Protein AF-A0AAW9BRV4-F1 (afdb_monomer)

Mean predicted aligned error: 4.67 Å

Structure (mmCIF, N/CA/C/O backbone):
data_AF-A0AAW9BRV4-F1
#
_entry.id   AF-A0AAW9BRV4-F1
#
loop_
_atom_site.group_PDB
_atom_site.id
_atom_site.type_symbol
_atom_site.label_atom_id
_atom_site.label_alt_id
_atom_site.label_comp_id
_atom_site.label_asym_id
_atom_site.label_entity_id
_atom_site.label_seq_id
_atom_site.pdbx_PDB_ins_code
_atom_site.Cartn_x
_atom_site.Cartn_y
_atom_site.Cartn_z
_atom_site.occupancy
_atom_site.B_iso_or_equiv
_atom_site.auth_seq_id
_atom_site.auth_comp_id
_atom_site.auth_asym_id
_atom_site.auth_atom_id
_atom_site.pdbx_PDB_model_num
ATOM 1 N N . ALA A 1 1 ? -11.564 14.675 16.049 1.00 77.75 1 ALA A N 1
ATOM 2 C CA . ALA A 1 1 ? -10.545 13.605 16.052 1.00 77.75 1 ALA A CA 1
ATOM 3 C C . ALA A 1 1 ? -9.800 13.469 14.713 1.00 77.75 1 ALA A C 1
ATOM 5 O O . ALA A 1 1 ? -8.592 13.642 14.707 1.00 77.75 1 ALA A O 1
ATOM 6 N N . HIS A 1 2 ? -10.461 13.246 13.566 1.00 86.44 2 HIS A N 1
ATOM 7 C CA . HIS A 1 2 ? -9.756 13.011 12.286 1.00 86.44 2 HIS A CA 1
ATOM 8 C C . HIS A 1 2 ? -8.752 14.113 11.878 1.00 86.44 2 HIS A C 1
ATOM 10 O O . HIS A 1 2 ? -7.606 13.815 11.560 1.00 86.44 2 HIS A O 1
ATOM 16 N N . ALA A 1 3 ? -9.126 15.393 11.975 1.00 92.12 3 ALA A N 1
ATOM 17 C CA . ALA A 1 3 ? -8.207 16.502 11.683 1.00 92.12 3 ALA A CA 1
ATOM 18 C C . ALA A 1 3 ? -6.962 16.532 12.599 1.00 92.12 3 ALA A C 1
ATOM 20 O O . ALA A 1 3 ? -5.905 16.997 12.190 1.00 92.12 3 ALA A O 1
ATOM 21 N N . MET A 1 4 ? -7.066 16.014 13.828 1.00 92.44 4 MET A N 1
ATOM 22 C CA . MET A 1 4 ? -5.926 15.904 14.747 1.00 92.44 4 MET A CA 1
ATOM 23 C C . MET A 1 4 ? -4.939 14.837 14.263 1.00 92.44 4 MET A C 1
ATOM 25 O O . MET A 1 4 ? -3.737 15.071 14.312 1.00 92.44 4 MET A O 1
ATOM 29 N N . VAL A 1 5 ? -5.435 13.711 13.733 1.00 91.19 5 VAL A N 1
ATOM 30 C CA . VAL A 1 5 ? -4.597 12.670 13.107 1.00 91.19 5 VAL A CA 1
ATOM 31 C C . VAL A 1 5 ? -3.828 13.248 11.918 1.00 91.19 5 VAL A C 1
ATOM 33 O O . VAL A 1 5 ? -2.614 13.093 11.850 1.00 91.19 5 VAL A O 1
ATOM 36 N N . GLN A 1 6 ? -4.496 14.015 11.047 1.00 91.12 6 GLN A N 1
ATOM 37 C CA . GLN A 1 6 ? -3.846 14.684 9.907 1.00 91.12 6 GLN A CA 1
ATOM 38 C C . GLN A 1 6 ? -2.731 15.656 10.338 1.00 91.12 6 GLN A C 1
ATOM 40 O O . GLN A 1 6 ? -1.734 15.816 9.641 1.00 91.12 6 GLN A O 1
ATOM 45 N N . ASN A 1 7 ? -2.865 16.258 11.523 1.00 93.44 7 ASN A N 1
ATOM 46 C CA . ASN A 1 7 ? -1.859 17.137 12.124 1.00 93.44 7 ASN A CA 1
ATOM 47 C C . ASN A 1 7 ? -0.893 16.409 13.079 1.00 93.44 7 ASN A C 1
ATOM 49 O O . ASN A 1 7 ? -0.187 17.065 13.845 1.00 93.44 7 ASN A O 1
ATOM 53 N N . LYS A 1 8 ? -0.860 15.069 13.062 1.00 93.62 8 LYS A N 1
ATOM 54 C CA . LYS A 1 8 ? 0.006 14.220 13.904 1.00 93.62 8 LYS A CA 1
ATOM 55 C C . LYS A 1 8 ? -0.194 14.393 15.416 1.00 93.62 8 LYS A C 1
ATOM 57 O O . LYS A 1 8 ? 0.672 14.061 16.220 1.00 93.62 8 LYS A O 1
ATOM 62 N N . GLN A 1 9 ? -1.353 14.891 15.836 1.00 95.88 9 GLN A N 1
ATOM 63 C CA . GLN A 1 9 ? -1.738 15.038 17.242 1.00 95.88 9 GLN A CA 1
ATOM 64 C C . GLN A 1 9 ? -2.376 13.738 17.762 1.00 95.88 9 GLN A C 1
ATOM 66 O O . GLN A 1 9 ? -3.535 13.719 18.186 1.00 95.88 9 GLN A O 1
ATOM 71 N N . PHE A 1 10 ? -1.632 12.630 17.701 1.00 95.19 10 PHE A N 1
ATOM 72 C CA . PHE A 1 10 ? -2.170 11.281 17.917 1.00 95.19 10 PHE A CA 1
ATOM 73 C C . PHE A 1 10 ? -2.714 11.053 19.331 1.00 95.19 10 PHE A C 1
ATOM 75 O O . PHE A 1 10 ? -3.795 10.488 19.483 1.00 95.19 10 PHE A O 1
ATOM 82 N N . SER A 1 11 ? -2.037 11.557 20.367 1.00 93.50 11 SER A N 1
ATOM 83 C CA . SER A 1 11 ? -2.502 11.424 21.757 1.00 93.50 11 SER A CA 1
ATOM 84 C C . SER A 1 11 ? -3.823 12.157 22.004 1.00 93.50 11 SER A C 1
ATOM 86 O O . SER A 1 11 ? -4.707 11.637 22.678 1.00 93.50 11 SER A O 1
ATOM 88 N N . SER A 1 12 ? -3.992 13.354 21.433 1.00 94.81 12 SER A N 1
ATOM 89 C CA . SER A 1 12 ? -5.253 14.100 21.528 1.00 94.81 12 SER A CA 1
ATOM 90 C C . SER A 1 12 ? -6.362 13.418 20.730 1.00 94.81 12 SER A C 1
ATOM 92 O O . SER A 1 12 ? -7.476 13.281 21.228 1.00 94.81 12 SER A O 1
ATOM 94 N N . ALA A 1 13 ? -6.051 12.942 19.520 1.00 96.75 13 ALA A N 1
ATOM 95 C CA . ALA A 1 13 ? -6.996 12.203 18.691 1.00 96.75 13 ALA A CA 1
ATOM 96 C C . ALA A 1 13 ? -7.491 10.925 19.384 1.00 96.75 13 ALA A C 1
ATOM 98 O O . ALA A 1 13 ? -8.693 10.661 19.368 1.00 96.75 13 ALA A O 1
ATOM 99 N N . ARG A 1 14 ? -6.589 10.182 20.039 1.00 96.31 14 ARG A N 1
ATOM 100 C CA . ARG A 1 14 ? -6.920 8.998 20.840 1.00 96.31 14 ARG A CA 1
ATOM 101 C C . ARG A 1 14 ? -7.964 9.307 21.900 1.00 96.31 14 ARG A C 1
ATOM 103 O O . ARG A 1 14 ? -9.001 8.657 21.914 1.00 96.31 14 ARG A O 1
ATOM 110 N N . SER A 1 15 ? -7.709 10.307 22.744 1.00 95.81 15 SER A N 1
ATOM 111 C CA . SER A 1 15 ? -8.626 10.681 23.825 1.00 95.81 15 SER A CA 1
ATOM 112 C C . SER A 1 15 ? -10.028 11.000 23.304 1.00 95.81 15 SER A C 1
ATOM 114 O O . SER A 1 15 ? -11.019 10.676 23.951 1.00 95.81 15 SER A O 1
ATOM 116 N N . GLU A 1 16 ? -10.129 11.618 22.126 1.00 96.75 16 GLU A N 1
ATOM 117 C CA . GLU A 1 16 ? -11.418 11.893 21.490 1.00 96.75 16 GLU A CA 1
ATOM 118 C C . GLU A 1 16 ? -12.090 10.621 20.954 1.00 96.75 16 GLU A C 1
ATOM 120 O O . GLU A 1 16 ? -13.286 10.441 21.166 1.00 96.75 16 GLU A O 1
ATOM 125 N N . TYR A 1 17 ? -11.355 9.701 20.322 1.00 96.94 17 TYR A N 1
ATOM 126 C CA . TYR A 1 17 ? -11.930 8.423 19.880 1.00 96.94 17 TYR A CA 1
ATOM 127 C C . TYR A 1 17 ? -12.344 7.518 21.047 1.00 96.94 17 TYR A C 1
ATOM 129 O O . TYR A 1 17 ? -13.386 6.875 20.976 1.00 96.94 17 TYR A O 1
ATOM 137 N N . GLU A 1 18 ? -11.588 7.502 22.144 1.00 95.56 18 GLU A N 1
ATOM 138 C CA . GLU A 1 18 ? -11.958 6.779 23.366 1.00 95.56 18 GLU A CA 1
ATOM 139 C C . GLU A 1 18 ? -13.238 7.337 24.002 1.00 95.56 18 GLU A C 1
ATOM 141 O O . GLU A 1 18 ? -14.039 6.569 24.532 1.00 95.56 18 GLU A O 1
ATOM 146 N N . LYS A 1 19 ? -13.456 8.660 23.952 1.00 95.88 19 LYS A N 1
ATOM 147 C CA . LYS A 1 19 ? -14.730 9.269 24.369 1.00 95.88 19 LYS A CA 1
ATOM 148 C C . LYS A 1 19 ? -15.866 8.852 23.440 1.00 95.88 19 LYS A C 1
ATOM 150 O O . LYS A 1 19 ? -16.885 8.388 23.936 1.00 95.88 19 LYS A O 1
ATOM 155 N N . LEU A 1 20 ? -15.663 8.947 22.124 1.00 95.62 20 LEU A N 1
ATOM 156 C CA . LEU A 1 20 ? -16.669 8.556 21.133 1.00 95.62 20 LEU A CA 1
ATOM 157 C C . LEU A 1 20 ? -17.082 7.085 21.283 1.00 95.62 20 LEU A C 1
ATOM 159 O O . LEU A 1 20 ? -18.265 6.790 21.201 1.00 95.62 20 LEU A O 1
ATOM 163 N N . LEU A 1 21 ? -16.152 6.174 21.595 1.00 94.69 21 LEU A N 1
ATOM 164 C CA . LEU A 1 21 ? -16.480 4.760 21.835 1.00 94.69 21 LEU A CA 1
ATOM 165 C C . LEU A 1 21 ? -17.353 4.510 23.069 1.00 94.69 21 LEU A C 1
ATOM 167 O O . LEU A 1 21 ? -18.010 3.472 23.142 1.00 94.69 21 LEU A O 1
ATOM 171 N N . LYS A 1 22 ? -17.349 5.418 24.053 1.00 92.94 22 LYS A N 1
ATOM 172 C CA . LYS A 1 22 ? -18.246 5.318 25.217 1.00 92.94 22 LYS A CA 1
ATOM 173 C C . LYS A 1 22 ? -19.684 5.669 24.855 1.00 92.94 22 LYS A C 1
ATOM 175 O O . LYS A 1 22 ? -20.595 5.193 25.524 1.00 92.94 22 LYS A O 1
ATOM 180 N N . GLU A 1 23 ? -19.864 6.514 23.846 1.00 92.50 23 GLU A N 1
ATOM 181 C CA . GLU A 1 23 ? -21.172 6.926 23.342 1.00 92.50 23 GLU A CA 1
ATOM 182 C C . GLU A 1 23 ? -21.677 5.911 22.312 1.00 92.50 23 GLU A C 1
ATOM 184 O O . GLU A 1 23 ? -22.779 5.386 22.454 1.00 92.50 23 GLU A O 1
ATOM 189 N N . ASP A 1 24 ? -20.824 5.560 21.347 1.00 91.19 24 ASP A N 1
ATOM 190 C CA . ASP A 1 24 ? -21.157 4.718 20.208 1.00 91.19 24 ASP A CA 1
ATOM 191 C C . ASP A 1 24 ? -20.062 3.678 19.918 1.00 91.19 24 ASP A C 1
ATOM 193 O O . ASP A 1 24 ? -18.922 3.998 19.578 1.00 91.19 24 ASP A O 1
ATOM 197 N N . ASN A 1 25 ? -20.415 2.392 19.959 1.00 91.06 25 ASN A N 1
ATOM 198 C CA . ASN A 1 25 ? -19.474 1.290 19.725 1.00 91.06 25 ASN A CA 1
ATOM 199 C C . ASN A 1 25 ? -19.348 0.919 18.231 1.00 91.06 25 ASN A C 1
ATOM 201 O O . ASN A 1 25 ? -19.574 -0.231 17.845 1.00 91.06 25 ASN A O 1
ATOM 205 N N . PHE A 1 26 ? -19.024 1.890 17.373 1.00 95.12 26 PHE A N 1
ATOM 206 C CA . PHE A 1 26 ? -18.901 1.661 15.928 1.00 95.12 26 PHE A CA 1
ATOM 207 C C . PHE A 1 26 ? -17.496 1.219 15.499 1.00 95.12 26 PHE A C 1
ATOM 209 O O . PHE A 1 26 ? -16.482 1.771 15.927 1.00 95.12 26 PHE A O 1
ATOM 216 N N . ASP A 1 27 ? -17.433 0.271 14.559 1.00 95.62 27 ASP A N 1
ATOM 217 C CA . ASP A 1 27 ? -16.169 -0.285 14.061 1.00 95.62 27 ASP A CA 1
ATOM 218 C C . ASP A 1 27 ? -15.273 0.759 13.366 1.00 95.62 27 ASP A C 1
ATOM 220 O O . ASP A 1 27 ? -14.053 0.666 13.476 1.00 95.62 27 ASP A O 1
ATOM 224 N N . TRP A 1 28 ? -15.836 1.791 12.724 1.00 94.69 28 TRP A N 1
ATOM 225 C CA . TRP A 1 28 ? -15.033 2.870 12.123 1.00 94.69 28 TRP A CA 1
ATOM 226 C C . TRP A 1 28 ? -14.294 3.714 13.179 1.00 94.69 28 TRP A C 1
ATOM 228 O O . TRP A 1 28 ? -13.199 4.219 12.923 1.00 94.69 28 TRP A O 1
ATOM 238 N N . ILE A 1 29 ? -14.867 3.851 14.383 1.00 96.44 29 ILE A N 1
ATOM 239 C CA . ILE A 1 29 ? -14.222 4.550 15.502 1.00 96.44 29 ILE A CA 1
ATOM 240 C C . ILE A 1 29 ? -13.072 3.689 16.019 1.00 96.44 29 ILE A C 1
ATOM 242 O O . ILE A 1 29 ? -11.980 4.199 16.258 1.00 96.44 29 ILE A O 1
ATOM 246 N N . LYS A 1 30 ? -13.282 2.371 16.123 1.00 97.62 30 LYS A N 1
ATOM 247 C CA . LYS A 1 30 ? -12.242 1.417 16.528 1.00 97.62 30 LYS A CA 1
ATOM 248 C C . LYS A 1 30 ? -11.071 1.382 15.546 1.00 97.62 30 LYS A C 1
ATOM 250 O O . LYS A 1 30 ? -9.932 1.425 15.998 1.00 97.62 30 LYS A O 1
ATOM 255 N N . THR A 1 31 ? -11.313 1.367 14.230 1.00 97.12 31 THR A N 1
ATOM 256 C CA . THR A 1 31 ? -10.223 1.461 13.237 1.00 97.12 31 THR A CA 1
ATOM 257 C C . THR A 1 31 ? -9.441 2.761 13.393 1.00 97.12 31 THR A C 1
ATOM 259 O O . THR A 1 31 ? -8.214 2.746 13.401 1.00 97.12 31 THR A O 1
ATOM 262 N N . ALA A 1 32 ? -10.133 3.888 13.588 1.00 96.38 32 ALA A N 1
ATOM 263 C CA . ALA A 1 32 ? -9.476 5.179 13.757 1.00 96.38 32 ALA A CA 1
ATOM 264 C C . ALA A 1 32 ? -8.694 5.278 15.083 1.00 96.38 32 ALA A C 1
ATOM 266 O O . ALA A 1 32 ? -7.616 5.868 15.123 1.00 96.38 32 ALA A O 1
ATOM 267 N N . LEU A 1 33 ? -9.198 4.664 16.159 1.00 97.38 33 LEU A N 1
ATOM 268 C CA . LEU A 1 33 ? -8.485 4.528 17.428 1.00 97.38 33 LEU A CA 1
ATOM 269 C C . LEU A 1 33 ? -7.233 3.657 17.270 1.00 97.38 33 LEU A C 1
ATOM 271 O O . LEU A 1 33 ? -6.159 4.062 17.717 1.00 97.38 33 LEU A O 1
ATOM 275 N N . ALA A 1 34 ? -7.357 2.498 16.619 1.00 97.88 34 ALA A N 1
ATOM 276 C CA . ALA A 1 34 ? -6.245 1.593 16.348 1.00 97.88 34 ALA A CA 1
ATOM 277 C C . ALA A 1 34 ? -5.122 2.289 15.573 1.00 97.88 34 ALA A C 1
ATOM 279 O O . ALA A 1 34 ? -3.970 2.198 15.987 1.00 97.88 34 ALA A O 1
ATOM 280 N N . ASN A 1 35 ? -5.455 3.075 14.545 1.00 97.19 35 ASN A N 1
ATOM 281 C CA . ASN A 1 35 ? -4.481 3.902 13.833 1.00 97.19 35 ASN A CA 1
ATOM 282 C C . ASN A 1 35 ? -3.685 4.806 14.794 1.00 97.19 35 ASN A C 1
ATOM 284 O O . ASN A 1 35 ? -2.458 4.815 14.785 1.00 97.19 35 ASN A O 1
ATOM 288 N N . THR A 1 36 ? -4.364 5.498 15.718 1.00 97.56 36 THR A N 1
ATOM 289 C CA . THR A 1 36 ? -3.668 6.353 16.699 1.00 97.56 36 THR A CA 1
ATOM 290 C C . THR A 1 36 ? -2.806 5.570 17.688 1.00 97.56 36 THR A C 1
ATOM 292 O O . THR A 1 36 ? -1.896 6.139 18.287 1.00 97.56 36 THR A O 1
ATOM 295 N N . LEU A 1 37 ? -3.113 4.293 17.934 1.00 97.44 37 LEU A N 1
ATOM 296 C CA . LEU A 1 37 ? -2.305 3.407 18.770 1.00 97.44 37 LEU A CA 1
ATOM 297 C C . LEU A 1 37 ? -1.043 2.977 18.017 1.00 97.44 37 LEU A C 1
ATOM 299 O O . LEU A 1 37 ? 0.045 3.112 18.576 1.00 97.44 37 LEU A O 1
ATOM 303 N N . ILE A 1 38 ? -1.183 2.583 16.748 1.00 96.75 38 ILE A N 1
ATOM 304 C CA . ILE A 1 38 ? -0.079 2.228 15.843 1.00 96.75 38 ILE A CA 1
ATOM 305 C C . ILE A 1 38 ? 0.925 3.380 15.725 1.00 96.75 38 ILE A C 1
ATOM 307 O O . ILE A 1 38 ? 2.106 3.188 15.990 1.00 96.75 38 ILE A O 1
ATOM 311 N N . GLU A 1 39 ? 0.452 4.600 15.459 1.00 95.38 39 GLU A N 1
ATOM 312 C CA . GLU A 1 39 ? 1.287 5.810 15.307 1.00 95.38 39 GLU A CA 1
ATOM 313 C C . GLU A 1 39 ? 2.056 6.223 16.578 1.00 95.38 39 GLU A C 1
ATOM 315 O O . GLU A 1 39 ? 2.889 7.126 16.567 1.00 95.38 39 GLU A O 1
ATOM 320 N N . THR A 1 40 ? 1.775 5.576 17.708 1.00 94.44 40 THR A N 1
ATOM 321 C CA . THR A 1 40 ? 2.456 5.813 18.993 1.00 94.44 40 THR A CA 1
ATOM 322 C C . THR A 1 40 ? 3.087 4.542 19.558 1.00 94.44 40 THR A C 1
ATOM 324 O O . THR A 1 40 ? 3.307 4.459 20.767 1.00 94.44 40 THR A O 1
ATOM 327 N N . ASP A 1 41 ? 3.286 3.536 18.707 1.00 94.06 41 ASP A N 1
ATOM 328 C CA . ASP A 1 41 ? 3.936 2.269 19.043 1.00 94.06 41 ASP A CA 1
ATOM 329 C C . ASP A 1 41 ? 3.206 1.422 20.109 1.00 94.06 41 ASP A C 1
ATOM 331 O O . ASP A 1 41 ? 3.774 0.559 20.769 1.00 94.06 41 ASP A O 1
ATOM 335 N N . ASN A 1 42 ? 1.896 1.629 20.287 1.00 95.88 42 ASN A N 1
ATOM 336 C CA . ASN A 1 42 ? 1.062 0.806 21.172 1.00 95.88 42 ASN A CA 1
ATOM 337 C C . ASN A 1 42 ? 0.451 -0.376 20.397 1.00 95.88 42 ASN A C 1
ATOM 339 O O . ASN A 1 42 ? -0.774 -0.509 20.320 1.00 95.88 42 ASN A O 1
ATOM 343 N N . LEU A 1 43 ? 1.302 -1.215 19.794 1.00 95.81 43 LEU A N 1
ATOM 344 C CA . LEU A 1 43 ? 0.882 -2.243 18.831 1.00 95.81 43 LEU A CA 1
ATOM 345 C C . LEU A 1 43 ? -0.024 -3.318 19.441 1.00 95.81 43 LEU A C 1
ATOM 347 O O . LEU A 1 43 ? -1.030 -3.669 18.834 1.00 95.81 43 LEU A O 1
ATOM 351 N N . GLU A 1 44 ? 0.258 -3.790 20.656 1.00 96.50 44 GLU A N 1
ATOM 352 C CA . GLU A 1 44 ? -0.577 -4.806 21.321 1.00 96.50 44 GLU A CA 1
ATOM 353 C C . GLU A 1 44 ? -2.029 -4.332 21.470 1.00 96.50 44 GLU A C 1
ATOM 355 O O . GLU A 1 44 ? -2.966 -5.002 21.038 1.00 96.50 44 GLU A O 1
ATOM 360 N N . LYS A 1 45 ? -2.219 -3.110 21.981 1.00 97.00 45 LYS A N 1
ATOM 361 C CA . LYS A 1 45 ? -3.551 -2.508 22.131 1.00 97.00 45 LYS A CA 1
ATOM 362 C C . LYS A 1 45 ? -4.215 -2.235 20.788 1.00 97.00 45 LYS A C 1
ATOM 364 O O . LYS A 1 45 ? -5.427 -2.392 20.669 1.00 97.00 45 LYS A O 1
ATOM 369 N N . ALA A 1 46 ? -3.451 -1.813 19.780 1.00 97.69 46 ALA A N 1
ATOM 370 C CA . ALA A 1 46 ? -3.990 -1.647 18.434 1.00 97.69 46 ALA A CA 1
ATOM 371 C C . ALA A 1 46 ? -4.553 -2.972 17.908 1.00 97.69 46 ALA A C 1
ATOM 373 O O . ALA A 1 46 ? -5.671 -2.997 17.392 1.00 97.69 46 ALA A O 1
ATOM 374 N N . GLN A 1 47 ? -3.822 -4.073 18.109 1.00 97.31 47 GLN A N 1
ATOM 375 C CA . GLN A 1 47 ? -4.270 -5.402 17.716 1.00 97.31 47 GLN A CA 1
ATOM 376 C C . GLN A 1 47 ? -5.530 -5.821 18.469 1.00 97.31 47 GLN A C 1
ATOM 378 O O . GLN A 1 47 ? -6.478 -6.272 17.838 1.00 97.31 47 GLN A O 1
ATOM 383 N N . GLU A 1 48 ? -5.583 -5.639 19.789 1.00 97.69 48 GLU A N 1
ATOM 384 C CA . GLU A 1 48 ? -6.778 -5.943 20.588 1.00 97.69 48 GLU A CA 1
ATOM 385 C C . GLU A 1 48 ? -8.013 -5.185 20.081 1.00 97.69 48 GLU A C 1
ATOM 387 O O . GLU A 1 48 ? -9.084 -5.772 19.901 1.00 97.69 48 GLU A O 1
ATOM 392 N N . VAL A 1 49 ? -7.861 -3.888 19.790 1.00 97.69 49 VAL A N 1
ATOM 393 C CA . VAL A 1 49 ? -8.941 -3.063 19.238 1.00 97.69 49 VAL A CA 1
ATOM 394 C C . VAL A 1 49 ? -9.362 -3.582 17.864 1.00 97.69 49 VAL A C 1
ATOM 396 O O . VAL A 1 49 ? -10.555 -3.797 17.654 1.00 97.69 49 VAL A O 1
ATOM 399 N N . LEU A 1 50 ? -8.418 -3.841 16.954 1.00 97.56 50 LEU A N 1
ATOM 400 C CA . LEU A 1 50 ? -8.694 -4.368 15.610 1.00 97.56 50 LEU A CA 1
ATOM 401 C C . LEU A 1 50 ? -9.354 -5.755 15.654 1.00 97.56 50 LEU A C 1
ATOM 403 O O . LEU A 1 50 ? -10.280 -6.043 14.892 1.00 97.56 50 LEU A O 1
ATOM 407 N N . GLU A 1 51 ? -8.949 -6.605 16.592 1.00 96.94 51 GLU A N 1
ATOM 408 C CA . GLU A 1 51 ? -9.540 -7.922 16.809 1.00 96.94 51 GLU A CA 1
ATOM 409 C C . GLU A 1 51 ? -10.924 -7.862 17.487 1.00 96.94 51 GLU A C 1
ATOM 411 O O . GLU A 1 51 ? -11.645 -8.861 17.508 1.00 96.94 51 GLU A O 1
ATOM 416 N N . SER A 1 52 ? -11.362 -6.700 17.968 1.00 96.25 52 SER A N 1
ATOM 417 C CA . SER A 1 52 ? -12.717 -6.500 18.505 1.00 96.25 52 SER A CA 1
ATOM 418 C C . SER A 1 52 ? -13.746 -6.036 17.462 1.00 96.25 52 SER A C 1
ATOM 420 O O . SER A 1 52 ? -14.924 -5.850 17.790 1.00 96.25 52 SER A O 1
ATOM 422 N N . LEU A 1 53 ? -13.328 -5.802 16.212 1.00 96.69 53 LEU A N 1
ATOM 423 C CA . LEU A 1 53 ? -14.245 -5.417 15.138 1.00 96.69 53 LEU A CA 1
ATOM 424 C C . LEU A 1 53 ? -15.141 -6.592 14.762 1.00 96.69 53 LEU A C 1
ATOM 426 O O . LEU A 1 53 ? -14.689 -7.727 14.625 1.00 96.69 53 LEU A O 1
ATOM 430 N N . SER A 1 54 ? -16.413 -6.302 14.524 1.00 95.69 54 SER A N 1
ATOM 431 C CA . SER A 1 54 ? -17.344 -7.280 13.955 1.00 95.69 54 SER A CA 1
ATOM 432 C C . SER A 1 54 ? -17.156 -7.433 12.442 1.00 95.69 54 SER A C 1
ATOM 434 O O . SER A 1 54 ? -17.296 -8.528 11.907 1.00 95.69 54 SER A O 1
ATOM 436 N N . SER A 1 55 ? -16.751 -6.348 11.777 1.00 95.25 55 SER A N 1
ATOM 437 C CA . SER A 1 55 ? -16.690 -6.205 10.317 1.00 95.25 55 SER A CA 1
ATOM 438 C C . SER A 1 55 ? -15.338 -6.554 9.681 1.00 95.25 55 SER A C 1
ATOM 440 O O . SER A 1 55 ? -15.083 -6.181 8.538 1.00 95.25 55 SER A O 1
ATOM 442 N N . LYS A 1 56 ? -14.430 -7.237 10.398 1.00 95.38 56 LYS A N 1
ATOM 443 C CA . LYS A 1 56 ? -13.008 -7.396 10.003 1.00 95.38 56 LYS A CA 1
ATOM 444 C C . LYS A 1 56 ? -12.809 -7.785 8.538 1.00 95.38 56 LYS A C 1
ATOM 446 O O . LYS A 1 56 ? -11.969 -7.209 7.863 1.00 95.38 56 LYS A O 1
ATOM 451 N N . LYS A 1 57 ? -13.562 -8.779 8.058 1.00 94.62 57 LYS A N 1
ATOM 452 C CA . LYS A 1 57 ? -13.345 -9.405 6.746 1.00 94.62 57 LYS A CA 1
ATOM 453 C C . LYS A 1 57 ? -13.743 -8.498 5.576 1.00 94.62 57 LYS A C 1
ATOM 455 O O . LYS A 1 57 ? -13.160 -8.605 4.497 1.00 94.62 57 LYS A O 1
ATOM 460 N N . GLU A 1 58 ? -14.739 -7.646 5.778 1.00 95.62 58 GLU A N 1
ATOM 461 C CA . GLU A 1 58 ? -15.307 -6.749 4.771 1.00 95.62 58 GLU A CA 1
ATOM 462 C C . GLU A 1 58 ? -14.908 -5.281 4.971 1.00 95.62 58 GLU A C 1
ATOM 464 O O . GLU A 1 58 ? -15.262 -4.430 4.156 1.00 95.62 58 GLU A O 1
ATOM 469 N N . ASN A 1 59 ? -14.147 -4.972 6.022 1.00 96.00 59 ASN A N 1
ATOM 470 C CA . ASN A 1 59 ? -13.714 -3.619 6.334 1.00 96.00 59 ASN A CA 1
ATOM 471 C C . ASN A 1 59 ? -12.332 -3.322 5.714 1.00 96.00 59 ASN A C 1
ATOM 473 O O . ASN A 1 59 ? -11.318 -3.813 6.218 1.00 96.00 59 ASN A O 1
ATOM 477 N N . PRO A 1 60 ? -12.241 -2.487 4.658 1.00 96.06 60 PRO A N 1
ATOM 478 C CA . PRO A 1 60 ? -10.959 -2.150 4.036 1.00 96.06 60 PRO A CA 1
ATOM 479 C C . PRO A 1 60 ? -9.999 -1.460 5.015 1.00 96.06 60 PRO A C 1
ATOM 481 O O . PRO A 1 60 ? -8.802 -1.723 4.985 1.00 96.06 60 PRO A O 1
ATOM 484 N N . TYR A 1 61 ? -10.511 -0.649 5.943 1.00 95.62 61 TYR A N 1
ATOM 485 C CA . TYR A 1 61 ? -9.686 0.074 6.913 1.00 95.62 61 TYR A CA 1
ATOM 486 C C . TYR A 1 61 ? -9.097 -0.849 7.985 1.00 95.62 61 TYR A C 1
ATOM 488 O O . TYR A 1 61 ? -7.976 -0.627 8.425 1.00 95.62 61 TYR A O 1
ATOM 496 N N . TYR A 1 62 ? -9.790 -1.933 8.360 1.00 97.62 62 TYR A N 1
ATOM 497 C CA . TYR A 1 62 ? -9.175 -2.990 9.177 1.00 97.62 62 TYR A CA 1
ATOM 498 C C . TYR A 1 62 ? -7.959 -3.580 8.457 1.00 97.62 62 TYR A C 1
ATOM 500 O O . TYR A 1 62 ? -6.898 -3.750 9.051 1.00 97.62 62 TYR A O 1
ATOM 508 N N . HIS A 1 63 ? -8.100 -3.869 7.162 1.00 97.75 63 HIS A N 1
ATOM 509 C CA . HIS A 1 63 ? -7.002 -4.401 6.368 1.00 97.75 63 HIS A CA 1
ATOM 510 C C . HIS A 1 63 ? -5.858 -3.390 6.189 1.00 97.75 63 HIS A C 1
ATOM 512 O O . HIS A 1 63 ? -4.702 -3.801 6.257 1.00 97.75 63 HIS A O 1
ATOM 518 N N . ASP A 1 64 ? -6.143 -2.096 6.036 1.00 96.56 64 ASP A N 1
ATOM 519 C CA . ASP A 1 64 ? -5.105 -1.057 6.011 1.00 96.56 64 ASP A CA 1
ATOM 520 C C . ASP A 1 64 ? -4.288 -1.050 7.316 1.00 96.56 64 ASP A C 1
ATOM 522 O O . ASP A 1 64 ? -3.063 -1.167 7.277 1.00 96.56 64 ASP A O 1
ATOM 526 N N . GLU A 1 65 ? -4.947 -1.015 8.479 1.00 97.62 65 GLU A N 1
ATOM 527 C CA . GLU A 1 65 ? -4.235 -0.973 9.765 1.00 97.62 65 GLU A CA 1
ATOM 528 C C . GLU A 1 65 ? -3.485 -2.276 10.074 1.00 97.62 65 GLU A C 1
ATOM 530 O O . GLU A 1 65 ? -2.345 -2.246 10.539 1.00 97.62 65 GLU A O 1
ATOM 535 N N . MET A 1 66 ? -4.063 -3.436 9.743 1.00 98.12 66 MET A N 1
ATOM 536 C CA . MET A 1 66 ? -3.360 -4.720 9.865 1.00 98.12 66 MET A CA 1
ATOM 537 C C . MET A 1 66 ? -2.128 -4.794 8.958 1.00 98.12 66 MET A C 1
ATOM 539 O O . MET A 1 66 ? -1.139 -5.432 9.325 1.00 98.12 66 MET A O 1
ATOM 543 N N . SER A 1 67 ? -2.161 -4.144 7.790 1.00 97.38 67 SER A N 1
ATOM 544 C CA . SER A 1 67 ? -0.971 -4.010 6.953 1.00 97.38 67 S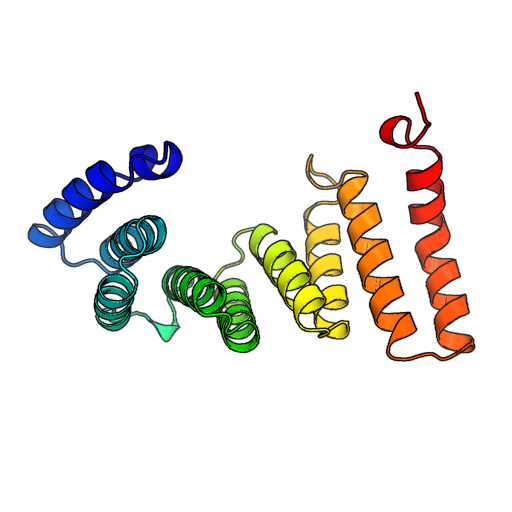ER A CA 1
ATOM 545 C C . SER A 1 67 ? 0.085 -3.126 7.610 1.00 97.38 67 SER A C 1
ATOM 547 O O . SER A 1 67 ? 1.249 -3.516 7.634 1.00 97.38 67 SER A O 1
ATOM 549 N N . ASN A 1 68 ? -0.296 -1.968 8.157 1.00 96.50 68 ASN A N 1
ATOM 550 C CA . ASN A 1 68 ? 0.636 -1.066 8.844 1.00 96.50 68 ASN A CA 1
ATOM 551 C C . ASN A 1 68 ? 1.354 -1.782 9.994 1.00 96.50 68 ASN A C 1
ATOM 553 O O . ASN A 1 68 ? 2.580 -1.743 10.085 1.00 96.50 68 ASN A O 1
ATOM 557 N N . MET A 1 69 ? 0.604 -2.516 10.818 1.00 97.38 69 MET A N 1
ATOM 558 C CA . MET A 1 69 ? 1.173 -3.340 11.885 1.00 97.38 69 MET A CA 1
ATOM 559 C C . MET A 1 69 ? 2.140 -4.400 11.356 1.00 97.38 69 MET A C 1
ATOM 561 O O . MET A 1 69 ? 3.216 -4.581 11.918 1.00 97.38 69 MET A O 1
ATOM 565 N N . ALA A 1 70 ? 1.775 -5.087 10.270 1.00 96.81 70 ALA A N 1
ATOM 566 C CA . ALA A 1 70 ? 2.621 -6.112 9.676 1.00 96.81 70 ALA A CA 1
ATOM 567 C C . ALA A 1 70 ? 3.951 -5.533 9.159 1.00 96.81 70 ALA A C 1
ATOM 569 O O . ALA A 1 70 ? 4.993 -6.142 9.392 1.00 96.81 70 ALA A O 1
ATOM 570 N N . VAL A 1 71 ? 3.935 -4.337 8.551 1.00 96.00 71 VAL A N 1
ATOM 571 C CA . VAL A 1 71 ? 5.156 -3.612 8.148 1.00 96.00 71 VAL A CA 1
ATOM 572 C C . VAL A 1 71 ? 6.046 -3.311 9.354 1.00 96.00 71 VAL A C 1
ATOM 574 O O . VAL A 1 71 ? 7.244 -3.566 9.287 1.00 96.00 71 VAL A O 1
ATOM 577 N N . LEU A 1 72 ? 5.476 -2.813 10.457 1.00 94.88 72 LEU A N 1
ATOM 578 C CA . LEU A 1 72 ? 6.232 -2.510 11.680 1.00 94.88 72 LEU A CA 1
ATOM 579 C C . LEU A 1 72 ? 6.843 -3.759 12.327 1.00 94.88 72 LEU A C 1
ATOM 581 O O . LEU A 1 72 ? 7.909 -3.679 12.924 1.00 94.88 72 LEU A O 1
ATOM 585 N N . SER A 1 73 ? 6.195 -4.916 12.176 1.00 94.19 73 SER A N 1
ATOM 586 C CA . SER A 1 73 ? 6.725 -6.214 12.613 1.00 94.19 73 SER A CA 1
ATOM 587 C C . SER A 1 73 ? 7.622 -6.911 11.580 1.00 94.19 73 SER A C 1
ATOM 589 O O . SER A 1 73 ? 7.919 -8.090 11.742 1.00 94.19 73 SER A O 1
ATOM 591 N N . GLU A 1 74 ? 7.999 -6.220 10.498 1.00 94.75 74 GLU A N 1
ATOM 592 C CA . GLU A 1 74 ? 8.805 -6.747 9.384 1.00 94.75 74 GLU A CA 1
ATOM 593 C C . GLU A 1 74 ? 8.185 -7.960 8.646 1.00 94.75 74 GLU A C 1
ATOM 595 O O . GLU A 1 74 ? 8.842 -8.637 7.855 1.00 94.75 74 GLU A O 1
ATOM 600 N N . ASP A 1 75 ? 6.881 -8.206 8.812 1.00 96.56 75 ASP A N 1
ATOM 601 C CA . ASP A 1 75 ? 6.123 -9.249 8.109 1.00 96.56 75 ASP A CA 1
ATOM 602 C C . ASP A 1 75 ? 5.553 -8.696 6.791 1.00 96.56 75 ASP A C 1
ATOM 604 O O . ASP A 1 75 ? 4.351 -8.457 6.615 1.00 96.56 75 ASP A O 1
ATOM 608 N N . ILE A 1 76 ? 6.459 -8.453 5.841 1.00 96.75 76 ILE A N 1
ATOM 609 C CA . ILE A 1 76 ? 6.134 -7.885 4.526 1.00 96.75 76 ILE A CA 1
ATOM 610 C C . ILE A 1 76 ? 5.110 -8.733 3.742 1.00 96.75 76 ILE A C 1
ATOM 612 O O . ILE A 1 76 ? 4.172 -8.148 3.185 1.00 96.75 76 ILE A O 1
ATOM 616 N N . PRO A 1 77 ? 5.192 -10.082 3.701 1.00 96.25 77 PRO A N 1
ATOM 617 C CA . PRO A 1 77 ? 4.185 -10.897 3.019 1.00 96.25 77 PRO A CA 1
ATOM 618 C C . PRO A 1 77 ? 2.773 -10.702 3.585 1.00 96.25 77 PRO A C 1
ATOM 620 O O . PRO A 1 77 ? 1.804 -10.590 2.823 1.00 96.25 77 PRO A O 1
ATOM 623 N N . LYS A 1 78 ? 2.635 -10.617 4.915 1.00 97.25 78 LYS A N 1
ATOM 624 C CA . LYS A 1 78 ? 1.344 -10.352 5.558 1.00 97.25 78 LYS A CA 1
ATOM 625 C C . LYS A 1 78 ? 0.847 -8.941 5.268 1.00 97.25 78 LYS A C 1
ATOM 627 O O . LYS A 1 78 ? -0.337 -8.790 4.959 1.00 97.25 78 LYS A O 1
ATOM 632 N N . ALA A 1 79 ? 1.725 -7.938 5.293 1.00 97.94 79 ALA A N 1
ATOM 633 C CA . ALA A 1 79 ? 1.374 -6.565 4.932 1.00 97.94 79 ALA A CA 1
ATOM 634 C C . ALA A 1 79 ? 0.771 -6.491 3.521 1.00 97.94 79 ALA A C 1
ATOM 636 O O . ALA A 1 79 ? -0.357 -6.029 3.331 1.00 97.94 79 ALA A O 1
ATOM 637 N N . ILE A 1 80 ? 1.466 -7.070 2.536 1.00 97.25 80 ILE A N 1
ATOM 638 C CA . ILE A 1 80 ? 0.999 -7.140 1.147 1.00 97.25 80 ILE A CA 1
ATOM 639 C C . ILE A 1 80 ? -0.359 -7.844 1.059 1.00 97.25 80 ILE A C 1
ATOM 641 O O . ILE A 1 80 ? -1.266 -7.345 0.392 1.00 97.25 80 ILE A O 1
ATOM 645 N N . LYS A 1 81 ? -0.535 -8.987 1.737 1.00 97.12 81 LYS A N 1
ATOM 646 C CA . LYS A 1 81 ? -1.805 -9.730 1.735 1.00 97.12 81 LYS A CA 1
ATOM 647 C C . LYS A 1 81 ? -2.974 -8.864 2.212 1.00 97.12 81 LYS A C 1
ATOM 649 O O . LYS A 1 81 ? -4.028 -8.870 1.576 1.00 97.12 81 LYS A O 1
ATOM 654 N N . HIS A 1 82 ? -2.796 -8.131 3.309 1.00 97.75 82 HIS A N 1
ATOM 655 C CA . HIS A 1 82 ? -3.833 -7.251 3.838 1.00 97.75 82 HIS A CA 1
ATOM 656 C C . HIS A 1 82 ? -4.113 -6.067 2.900 1.00 97.75 82 HIS A C 1
ATOM 658 O O . HIS A 1 82 ? -5.277 -5.825 2.584 1.00 97.75 82 HIS A O 1
ATOM 664 N N . LEU A 1 83 ? -3.092 -5.403 2.349 1.00 96.62 83 LEU A N 1
ATOM 665 C CA . LEU A 1 83 ? -3.305 -4.322 1.376 1.00 96.62 83 LEU A CA 1
ATOM 666 C C . LEU A 1 83 ? -4.051 -4.784 0.124 1.00 96.62 83 LEU A C 1
ATOM 668 O O . LEU A 1 83 ? -4.971 -4.100 -0.318 1.00 96.62 83 LEU A O 1
ATOM 672 N N . LYS A 1 84 ? -3.716 -5.960 -0.426 1.00 95.62 84 LYS A N 1
ATOM 673 C CA . LYS A 1 84 ? -4.445 -6.525 -1.575 1.00 95.62 84 LYS A CA 1
ATOM 674 C C . LYS A 1 84 ? -5.930 -6.715 -1.254 1.00 95.62 84 LYS A C 1
ATOM 676 O O . LYS A 1 84 ? -6.774 -6.366 -2.076 1.00 95.62 84 LYS A O 1
ATOM 681 N N . GLN A 1 85 ? -6.248 -7.213 -0.058 1.00 97.00 85 GLN A N 1
ATOM 682 C CA . GLN A 1 85 ? -7.632 -7.364 0.394 1.00 97.00 85 GLN A CA 1
ATOM 683 C C . GLN A 1 85 ? -8.332 -6.005 0.543 1.00 97.00 85 GLN A C 1
ATOM 685 O O . GLN A 1 85 ? -9.463 -5.850 0.091 1.00 97.00 85 GLN A O 1
ATOM 690 N N . SER A 1 86 ? -7.649 -5.003 1.099 1.00 96.12 86 SER A N 1
ATOM 691 C CA . SER A 1 86 ? -8.175 -3.638 1.210 1.00 96.12 86 SER A CA 1
ATOM 692 C C . SER A 1 86 ? -8.500 -3.024 -0.158 1.00 96.12 86 SER A C 1
ATOM 694 O O . SER A 1 86 ? -9.603 -2.517 -0.369 1.00 96.12 86 SER A O 1
ATOM 696 N N . THR A 1 87 ? -7.589 -3.144 -1.131 1.00 93.94 87 THR A N 1
ATOM 697 C CA . THR A 1 87 ? -7.801 -2.698 -2.520 1.00 93.94 87 THR A CA 1
ATOM 698 C C . THR A 1 87 ? -8.957 -3.432 -3.205 1.00 93.94 87 THR A C 1
ATOM 700 O O . THR A 1 87 ? -9.658 -2.833 -4.014 1.00 93.94 87 THR A O 1
ATOM 703 N N . MET A 1 88 ? -9.185 -4.714 -2.896 1.00 94.00 88 MET A N 1
ATOM 704 C CA . MET A 1 88 ? -10.330 -5.462 -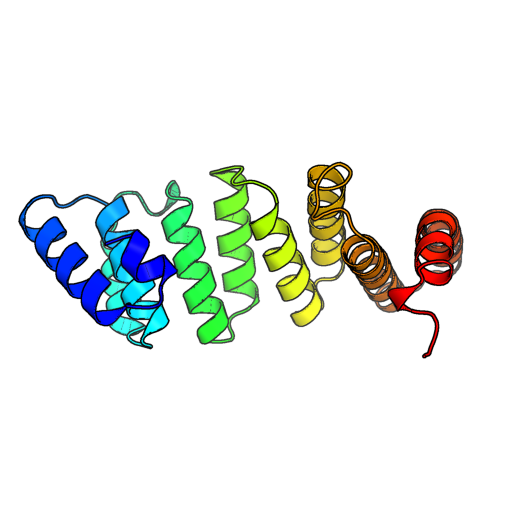3.432 1.00 94.00 88 MET A CA 1
ATOM 705 C C . MET A 1 88 ? -11.670 -5.001 -2.849 1.00 94.00 88 MET A C 1
ATOM 707 O O . MET A 1 88 ? -12.677 -5.029 -3.552 1.00 94.00 88 MET A O 1
ATOM 711 N N . LEU A 1 89 ? -11.694 -4.616 -1.572 1.00 95.69 89 LEU A N 1
ATOM 712 C CA . LEU A 1 89 ? -12.910 -4.198 -0.872 1.00 95.69 89 LEU A CA 1
ATOM 713 C C . LEU A 1 89 ? -13.325 -2.766 -1.218 1.00 95.69 89 LEU A C 1
ATOM 715 O O . LEU A 1 89 ? -14.515 -2.467 -1.280 1.00 95.69 89 LEU A O 1
ATOM 719 N N . LEU A 1 90 ? -12.352 -1.879 -1.425 1.00 93.31 90 LEU A N 1
ATOM 720 C CA . LEU A 1 90 ? -12.602 -0.480 -1.736 1.00 93.31 90 LEU A CA 1
ATOM 721 C C . LEU A 1 90 ? -11.556 0.048 -2.713 1.00 93.31 90 LEU A C 1
ATOM 723 O O . LEU A 1 90 ? -10.363 0.083 -2.403 1.00 93.31 90 LEU A O 1
ATOM 727 N N . ASP A 1 91 ? -12.025 0.566 -3.845 1.00 85.62 91 ASP A N 1
ATOM 728 C CA . ASP A 1 91 ? -11.191 1.321 -4.776 1.00 85.62 91 ASP A CA 1
ATOM 729 C C . ASP A 1 91 ? -10.935 2.738 -4.227 1.00 85.62 91 ASP A C 1
ATOM 731 O O . ASP A 1 91 ? -11.566 3.715 -4.626 1.00 85.62 91 ASP A O 1
ATOM 735 N N . ALA A 1 92 ? -10.040 2.853 -3.240 1.00 73.31 92 ALA A N 1
ATOM 736 C CA . ALA A 1 92 ? -9.708 4.115 -2.566 1.00 73.31 92 ALA A CA 1
ATOM 737 C C . ALA A 1 92 ? -8.696 4.976 -3.353 1.00 73.31 92 ALA A C 1
ATOM 739 O O . ALA A 1 92 ? -7.849 5.658 -2.775 1.00 73.31 92 ALA A O 1
ATOM 740 N N . GLY A 1 93 ? -8.758 4.943 -4.685 1.00 78.44 93 GLY A N 1
ATOM 741 C CA . GLY A 1 93 ? -7.779 5.590 -5.551 1.00 78.44 93 GLY A CA 1
ATOM 742 C C . GLY A 1 93 ? -6.542 4.722 -5.764 1.00 78.44 93 GLY A C 1
ATOM 743 O O . GLY A 1 93 ? -6.633 3.502 -5.800 1.00 78.44 93 GLY A O 1
ATOM 744 N N . SER A 1 94 ? -5.392 5.353 -5.998 1.00 90.75 94 SER A N 1
ATOM 745 C CA . SER A 1 94 ? -4.167 4.663 -6.421 1.00 90.75 94 SER A CA 1
ATOM 746 C C . SER A 1 94 ? -3.139 4.451 -5.305 1.00 90.75 94 SER A C 1
ATOM 748 O O . SER A 1 94 ? -2.072 3.905 -5.543 1.00 90.75 94 SER A O 1
ATOM 750 N N . GLU A 1 95 ? -3.351 5.000 -4.112 1.00 92.50 95 GLU A N 1
ATOM 751 C CA . GLU A 1 95 ? -2.298 5.041 -3.089 1.00 92.50 95 GLU A CA 1
ATOM 752 C C . GLU A 1 95 ? -1.871 3.640 -2.637 1.00 92.50 95 GLU A C 1
ATOM 754 O O . GLU A 1 95 ? -0.676 3.342 -2.593 1.00 92.50 95 GLU A O 1
ATOM 759 N N . ARG A 1 96 ? -2.841 2.746 -2.411 1.00 95.12 96 ARG A N 1
ATOM 760 C CA . ARG A 1 96 ? -2.579 1.360 -2.002 1.00 95.12 96 ARG A CA 1
ATOM 761 C C . ARG A 1 96 ? -1.748 0.609 -3.041 1.00 95.12 96 ARG A C 1
ATOM 763 O O . ARG A 1 96 ? -0.876 -0.171 -2.682 1.00 95.12 96 ARG A O 1
ATOM 770 N N . GLU A 1 97 ? -1.944 0.880 -4.325 1.00 96.06 97 GLU A N 1
ATOM 771 C CA . GLU A 1 97 ? -1.201 0.290 -5.435 1.00 96.06 97 GLU A CA 1
ATOM 772 C C . GLU A 1 97 ? 0.275 0.676 -5.372 1.00 96.06 97 GLU A C 1
ATOM 774 O O . GLU A 1 97 ? 1.143 -0.171 -5.592 1.00 96.06 97 GLU A O 1
ATOM 779 N N . LEU A 1 98 ? 0.582 1.928 -5.024 1.00 96.19 98 LEU A N 1
ATOM 780 C CA . LEU A 1 98 ? 1.966 2.355 -4.840 1.00 96.19 98 LEU A CA 1
ATOM 781 C C . LEU A 1 98 ? 2.600 1.694 -3.613 1.00 96.19 98 LEU A C 1
ATOM 783 O O . LEU A 1 98 ? 3.747 1.253 -3.688 1.00 96.19 98 LEU A O 1
ATOM 787 N N . VAL A 1 99 ? 1.861 1.578 -2.504 1.00 96.50 99 VAL A N 1
ATOM 788 C CA . VAL A 1 99 ? 2.356 0.899 -1.296 1.00 96.50 99 VAL A CA 1
ATOM 789 C C . VAL A 1 99 ? 2.633 -0.579 -1.585 1.00 96.50 99 VAL A C 1
ATOM 791 O O . VAL A 1 99 ? 3.738 -1.051 -1.317 1.00 96.50 99 VAL A O 1
ATOM 794 N N . ILE A 1 100 ? 1.695 -1.291 -2.222 1.00 97.56 100 ILE A N 1
ATOM 795 C CA . ILE A 1 100 ? 1.885 -2.691 -2.632 1.00 97.56 100 IL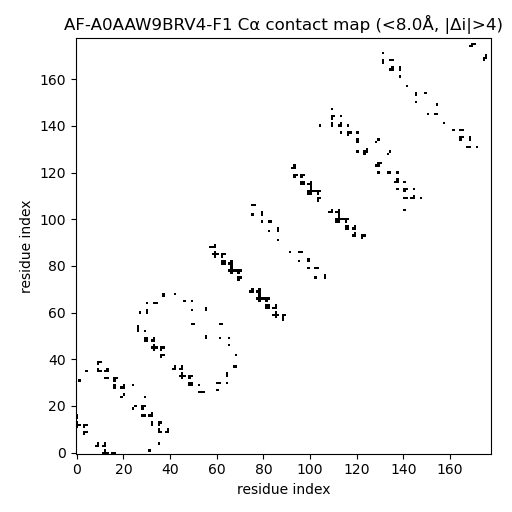E A CA 1
ATOM 796 C C . ILE A 1 100 ? 3.091 -2.815 -3.567 1.00 97.56 100 ILE A C 1
ATOM 798 O O . ILE A 1 100 ? 3.896 -3.725 -3.387 1.00 97.56 100 ILE A O 1
ATOM 802 N N . THR A 1 101 ? 3.262 -1.894 -4.521 1.00 97.94 101 THR A N 1
ATOM 803 C CA . THR A 1 101 ? 4.432 -1.873 -5.415 1.00 97.94 101 THR A CA 1
ATOM 804 C C . THR A 1 101 ? 5.739 -1.817 -4.626 1.00 97.94 101 THR A C 1
ATOM 806 O O . THR A 1 101 ? 6.639 -2.621 -4.864 1.00 97.94 101 THR A O 1
ATOM 809 N N . ASN A 1 102 ? 5.851 -0.882 -3.680 1.00 97.31 102 ASN A N 1
ATOM 810 C CA . ASN A 1 102 ? 7.076 -0.677 -2.909 1.00 97.31 102 ASN A CA 1
ATOM 811 C C . ASN A 1 102 ? 7.386 -1.864 -1.988 1.00 97.31 102 ASN A C 1
ATOM 813 O O . ASN A 1 102 ? 8.529 -2.311 -1.946 1.00 97.31 102 ASN A O 1
ATOM 817 N N . LEU A 1 103 ? 6.377 -2.417 -1.307 1.00 97.62 103 LEU A N 1
ATOM 818 C CA . LEU A 1 103 ? 6.548 -3.615 -0.478 1.00 97.62 103 LEU A CA 1
ATOM 819 C C . LEU A 1 103 ? 6.925 -4.841 -1.320 1.00 97.62 103 LEU A C 1
ATOM 821 O O . LEU A 1 103 ? 7.760 -5.646 -0.912 1.00 97.62 103 LEU A O 1
ATOM 825 N N . SER A 1 104 ? 6.349 -4.967 -2.516 1.00 97.69 104 SER A N 1
ATOM 826 C CA . SER A 1 104 ? 6.664 -6.060 -3.441 1.00 97.69 104 SER A CA 1
ATOM 827 C C . SER A 1 104 ? 8.096 -5.954 -3.970 1.00 97.69 104 SER A C 1
ATOM 829 O O . SER A 1 104 ? 8.776 -6.966 -4.074 1.00 97.69 104 SER A O 1
ATOM 831 N N . LEU A 1 105 ? 8.597 -4.740 -4.234 1.00 96.56 105 LEU A N 1
ATOM 832 C CA . LEU A 1 105 ? 10.017 -4.527 -4.541 1.00 96.56 105 LEU A CA 1
ATOM 833 C C . LEU A 1 105 ? 10.922 -4.914 -3.365 1.00 96.56 105 LEU A C 1
ATOM 835 O O . LEU A 1 105 ? 11.930 -5.578 -3.581 1.00 96.56 105 LEU A O 1
ATOM 839 N N . ALA A 1 106 ? 10.561 -4.514 -2.142 1.00 94.81 106 ALA A N 1
ATOM 840 C CA . ALA A 1 106 ? 11.344 -4.795 -0.938 1.00 94.81 106 ALA A CA 1
ATOM 841 C C . ALA A 1 106 ? 11.400 -6.292 -0.578 1.00 94.81 106 ALA A C 1
ATOM 843 O O . ALA A 1 106 ? 12.350 -6.727 0.060 1.00 94.81 106 ALA A O 1
ATOM 844 N N . SER A 1 107 ? 10.397 -7.069 -0.993 1.00 94.94 107 SER A N 1
ATOM 845 C CA . SER A 1 107 ? 10.308 -8.523 -0.779 1.00 94.94 107 SER A CA 1
ATOM 846 C C . SER A 1 107 ? 10.637 -9.348 -2.029 1.00 9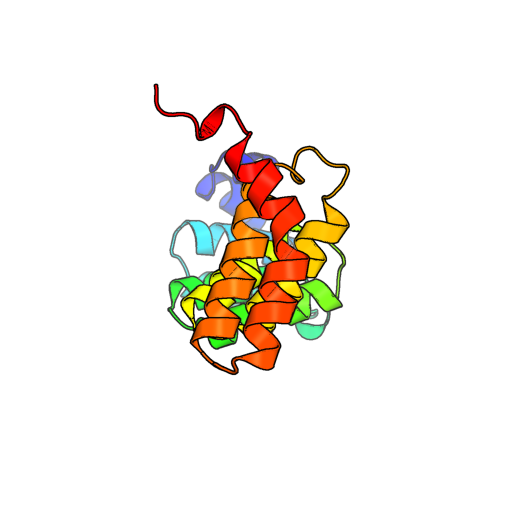4.94 107 SER A C 1
ATOM 848 O O . SER A 1 107 ? 10.338 -10.538 -2.068 1.00 94.94 107 SER A O 1
ATOM 850 N N . GLU A 1 108 ? 11.211 -8.720 -3.061 1.00 94.94 108 GLU A N 1
ATOM 851 C CA . GLU A 1 108 ? 11.604 -9.357 -4.330 1.00 94.94 108 GLU A CA 1
ATOM 852 C C . GLU A 1 108 ? 10.447 -10.031 -5.105 1.00 94.94 108 GLU A C 1
ATOM 854 O O . GLU A 1 108 ? 10.657 -10.785 -6.056 1.00 94.94 108 GLU A O 1
ATOM 859 N N . SER A 1 109 ? 9.194 -9.698 -4.775 1.00 94.75 109 SER A N 1
ATOM 860 C CA . SER A 1 109 ? 7.996 -10.106 -5.520 1.00 94.75 109 SER A CA 1
ATOM 861 C C . SER A 1 109 ? 7.803 -9.215 -6.755 1.00 94.75 109 SER A C 1
ATOM 863 O O . SER A 1 109 ? 6.896 -8.382 -6.846 1.00 94.75 109 SER A O 1
ATOM 865 N N . TYR A 1 110 ? 8.706 -9.334 -7.728 1.00 94.94 110 TYR A N 1
ATOM 866 C CA . TYR A 1 110 ? 8.772 -8.389 -8.846 1.00 94.94 110 TYR A CA 1
ATOM 867 C C . TYR A 1 110 ? 7.575 -8.452 -9.809 1.00 94.94 110 TYR A C 1
ATOM 869 O O . TYR A 1 110 ? 7.230 -7.437 -10.418 1.00 94.94 110 TYR A O 1
ATOM 877 N N . ASP A 1 111 ? 6.898 -9.597 -9.925 1.00 93.94 111 ASP A N 1
ATOM 878 C CA . ASP A 1 111 ? 5.661 -9.710 -10.712 1.00 93.94 111 ASP A CA 1
ATOM 879 C C . ASP A 1 111 ? 4.511 -8.906 -10.097 1.00 93.94 111 ASP A C 1
ATOM 881 O O . ASP A 1 111 ? 3.783 -8.202 -10.810 1.00 93.94 111 ASP A O 1
ATOM 885 N N . ASP A 1 112 ? 4.379 -8.945 -8.768 1.00 95.50 112 ASP A N 1
ATOM 886 C CA . ASP A 1 112 ? 3.432 -8.090 -8.056 1.00 95.50 112 ASP A CA 1
ATOM 887 C C . ASP A 1 112 ? 3.830 -6.620 -8.207 1.00 95.50 112 ASP A C 1
ATOM 889 O O . ASP A 1 112 ? 2.983 -5.797 -8.557 1.00 95.50 112 ASP A O 1
ATOM 893 N N . ALA A 1 113 ? 5.112 -6.279 -8.036 1.00 97.56 113 ALA A N 1
ATOM 894 C CA . ALA A 1 113 ? 5.574 -4.902 -8.206 1.00 97.56 113 ALA A CA 1
ATOM 895 C C . ALA A 1 113 ? 5.188 -4.334 -9.582 1.00 97.56 113 ALA A C 1
ATOM 897 O O . ALA A 1 113 ? 4.643 -3.233 -9.666 1.00 97.56 113 ALA A O 1
ATOM 898 N N . VAL A 1 114 ? 5.394 -5.099 -10.661 1.00 96.25 114 VAL A N 1
ATOM 899 C CA . VAL A 1 114 ? 4.993 -4.690 -12.016 1.00 96.25 114 VAL A CA 1
ATOM 900 C C . VAL A 1 114 ? 3.472 -4.590 -12.164 1.00 96.25 114 VAL A C 1
ATOM 902 O O . VAL A 1 114 ? 2.968 -3.641 -12.769 1.00 96.25 114 VAL A O 1
ATOM 905 N N . THR A 1 115 ? 2.725 -5.538 -11.601 1.00 96.38 115 THR A N 1
ATOM 906 C CA . THR A 1 115 ? 1.257 -5.533 -11.667 1.00 96.38 115 THR A CA 1
ATOM 907 C C . THR A 1 115 ? 0.674 -4.276 -11.022 1.00 96.38 115 THR A C 1
ATOM 909 O O . THR A 1 115 ? -0.187 -3.615 -11.607 1.00 96.38 115 THR A O 1
ATOM 912 N N . TYR A 1 116 ? 1.151 -3.919 -9.830 1.00 97.19 116 TYR A N 1
ATOM 913 C CA . TYR A 1 116 ? 0.600 -2.801 -9.071 1.00 97.19 116 TYR A CA 1
ATOM 914 C C . TYR A 1 116 ? 1.132 -1.441 -9.534 1.00 97.19 116 TYR A C 1
ATOM 916 O O . TYR A 1 116 ? 0.344 -0.495 -9.578 1.00 97.19 116 TYR A O 1
ATOM 924 N N . ILE A 1 117 ? 2.384 -1.328 -10.006 1.00 97.62 117 ILE A N 1
ATOM 925 C CA . ILE A 1 117 ? 2.863 -0.053 -10.568 1.00 97.62 117 ILE A CA 1
ATOM 926 C C . ILE A 1 117 ? 2.137 0.293 -11.864 1.00 97.62 117 ILE A C 1
ATOM 928 O O . ILE A 1 117 ? 1.913 1.468 -12.142 1.00 97.62 117 ILE A O 1
ATOM 932 N N . LYS A 1 118 ? 1.726 -0.716 -12.644 1.00 96.38 118 LYS A N 1
ATOM 933 C CA . LYS A 1 118 ? 0.918 -0.505 -13.844 1.00 96.38 118 LYS A CA 1
ATOM 934 C C . LYS A 1 118 ? -0.445 0.083 -13.501 1.00 96.38 118 LYS A C 1
ATOM 936 O O . LYS A 1 118 ? -0.806 1.114 -14.054 1.00 96.38 118 LYS A O 1
ATOM 941 N N . ARG A 1 119 ? -1.140 -0.496 -12.518 1.00 95.94 119 ARG A N 1
ATOM 942 C CA . ARG A 1 119 ? -2.410 0.053 -12.013 1.00 95.94 119 ARG A CA 1
ATOM 943 C C . ARG A 1 119 ? -2.238 1.469 -11.462 1.00 95.94 119 ARG A C 1
ATOM 945 O O . ARG A 1 119 ? -3.055 2.338 -11.746 1.00 95.94 119 ARG A O 1
ATOM 952 N N . TYR A 1 120 ? -1.171 1.714 -10.700 1.00 96.69 120 TYR A N 1
ATOM 953 C CA . TYR A 1 120 ? -0.853 3.047 -10.191 1.00 96.69 120 TYR A CA 1
ATOM 954 C C . TYR A 1 120 ? -0.630 4.056 -11.324 1.00 96.69 120 TYR A C 1
ATOM 956 O O . TYR A 1 120 ? -1.175 5.157 -11.274 1.00 96.69 120 TYR A O 1
ATOM 964 N N . TYR A 1 121 ? 0.156 3.682 -12.336 1.00 96.00 121 TYR A N 1
ATOM 965 C CA . TYR A 1 121 ? 0.444 4.507 -13.507 1.00 96.00 121 TYR A CA 1
ATOM 966 C C . TYR A 1 121 ? -0.838 4.856 -14.273 1.00 96.00 121 TYR A C 1
ATOM 968 O O . TYR A 1 121 ? -1.124 6.033 -14.467 1.00 96.00 121 TYR A O 1
ATOM 976 N N . GLU A 1 122 ? -1.651 3.854 -14.618 1.00 94.75 122 GLU A N 1
ATOM 977 C CA . GLU A 1 122 ? -2.912 4.023 -15.358 1.00 94.75 122 GLU A CA 1
ATOM 978 C C . GLU A 1 122 ? -3.907 4.923 -14.610 1.00 94.75 122 GLU A C 1
ATOM 980 O O . GLU A 1 122 ? -4.499 5.824 -15.201 1.00 94.75 122 GLU A O 1
ATOM 985 N N . LYS A 1 123 ? -4.045 4.753 -13.288 1.00 94.50 123 LYS A N 1
ATOM 986 C CA . LYS A 1 123 ? -4.916 5.603 -12.456 1.00 94.50 123 LYS A CA 1
ATOM 987 C C . LYS A 1 123 ? -4.439 7.058 -12.357 1.00 94.50 123 LYS A C 1
ATOM 989 O O . LYS A 1 123 ? -5.229 7.924 -11.987 1.00 94.50 123 LYS A O 1
ATOM 994 N N . ASN A 1 124 ? -3.164 7.338 -12.634 1.00 95.50 124 ASN A N 1
ATOM 995 C CA . ASN A 1 124 ? -2.568 8.658 -12.422 1.00 95.50 124 ASN A CA 1
ATOM 996 C C . ASN A 1 124 ? -2.074 9.358 -13.684 1.00 95.50 124 ASN A C 1
ATOM 998 O O . ASN A 1 124 ? -1.604 10.482 -13.559 1.00 95.50 124 ASN A O 1
ATOM 1002 N N . GLU A 1 125 ? -2.189 8.760 -14.870 1.00 92.25 125 GLU A N 1
ATOM 1003 C CA . GLU A 1 125 ? -1.642 9.310 -16.121 1.00 92.25 125 GLU A CA 1
ATOM 1004 C C . GLU A 1 125 ? -2.013 10.788 -16.345 1.00 92.25 125 GLU A C 1
ATOM 1006 O O . GLU A 1 125 ? -1.172 11.589 -16.744 1.00 92.25 125 GLU A O 1
ATOM 1011 N N . ASN A 1 126 ? -3.246 11.163 -15.992 1.00 93.06 126 ASN A N 1
ATOM 1012 C CA . ASN A 1 126 ? -3.789 12.512 -16.168 1.00 93.06 126 ASN A CA 1
ATOM 1013 C C . ASN A 1 126 ? -3.944 13.289 -14.848 1.00 93.06 126 ASN A C 1
ATOM 1015 O O . ASN A 1 126 ? -4.772 14.193 -14.743 1.00 93.06 126 ASN A O 1
ATOM 1019 N N . THR A 1 127 ? -3.181 12.929 -13.813 1.00 93.81 127 THR A N 1
ATOM 1020 C CA . THR A 1 127 ? -3.199 13.609 -12.509 1.00 93.81 127 THR A CA 1
ATOM 1021 C C . THR A 1 127 ? -1.835 14.215 -12.195 1.00 93.81 127 THR A C 1
ATOM 1023 O O . THR A 1 127 ? -0.820 13.874 -12.799 1.00 93.81 127 THR A O 1
ATOM 1026 N N . PHE A 1 128 ? -1.771 15.081 -11.180 1.00 90.44 128 PHE A N 1
ATOM 1027 C CA . PHE A 1 128 ? -0.495 15.619 -10.690 1.00 90.44 128 PHE A CA 1
ATOM 1028 C C . PHE A 1 128 ? 0.477 14.526 -10.197 1.00 90.44 128 PHE A C 1
ATOM 1030 O O . PHE A 1 128 ? 1.677 14.772 -10.085 1.00 90.44 128 PHE A O 1
ATOM 1037 N N . ARG A 1 129 ? -0.023 13.314 -9.906 1.00 92.06 129 ARG A N 1
ATOM 1038 C CA . ARG A 1 129 ? 0.784 12.155 -9.504 1.00 92.06 129 ARG A CA 1
ATOM 1039 C C . ARG A 1 129 ? 1.346 11.382 -10.704 1.00 92.06 129 ARG A C 1
ATOM 1041 O O . ARG A 1 129 ? 2.287 10.618 -10.521 1.00 92.06 129 ARG A O 1
ATOM 1048 N N . GLY A 1 130 ? 0.851 11.597 -11.925 1.00 91.38 130 GLY A N 1
ATOM 1049 C CA . GLY A 1 130 ? 1.335 10.994 -13.181 1.00 91.38 130 GLY A CA 1
ATOM 1050 C C . GLY A 1 130 ? 2.665 11.543 -13.703 1.00 91.38 130 GLY A C 1
ATOM 1051 O O . GLY A 1 130 ? 2.945 11.483 -14.897 1.00 91.38 130 GLY A O 1
ATOM 1052 N N . GLY A 1 131 ? 3.474 12.137 -12.827 1.00 92.00 131 GLY A N 1
ATOM 1053 C CA . GLY A 1 131 ? 4.702 12.829 -13.195 1.00 92.00 131 GLY A CA 1
ATOM 1054 C C . GLY A 1 131 ? 5.885 11.909 -13.507 1.00 92.00 131 GLY A C 1
ATOM 1055 O O . GLY A 1 131 ? 5.792 10.680 -13.552 1.00 92.00 131 GLY A O 1
ATOM 1056 N N . ILE A 1 132 ? 7.052 12.534 -13.674 1.00 93.31 132 ILE A N 1
ATOM 1057 C CA . ILE A 1 132 ? 8.282 11.856 -14.097 1.00 93.31 132 ILE A CA 1
ATOM 1058 C C . ILE A 1 132 ? 8.746 10.760 -13.126 1.00 93.31 132 ILE A C 1
ATOM 1060 O O . ILE A 1 132 ? 9.219 9.714 -13.560 1.00 93.31 132 ILE A O 1
ATOM 1064 N N . PHE A 1 133 ? 8.537 10.941 -11.819 1.00 92.00 133 PHE A N 1
ATOM 1065 C CA . PHE A 1 133 ? 8.878 9.935 -10.809 1.00 92.00 133 PHE A CA 1
ATOM 1066 C C . PHE A 1 133 ? 8.026 8.669 -10.918 1.00 92.00 133 PHE A C 1
ATOM 1068 O O . PHE A 1 133 ? 8.518 7.571 -10.667 1.00 92.00 133 PHE A O 1
ATOM 1075 N N . THR A 1 134 ? 6.770 8.794 -11.345 1.00 94.81 134 THR A N 1
ATOM 1076 C CA . THR A 1 134 ? 5.906 7.636 -11.591 1.00 94.81 134 THR A CA 1
ATOM 1077 C C . THR A 1 134 ? 6.400 6.845 -12.797 1.00 94.81 134 THR A C 1
ATOM 1079 O O . THR A 1 134 ? 6.492 5.621 -12.724 1.00 94.81 134 THR A O 1
ATOM 1082 N N . LYS A 1 135 ? 6.818 7.536 -13.866 1.00 94.88 135 LYS A N 1
ATOM 1083 C CA . LYS A 1 135 ? 7.452 6.918 -15.044 1.00 94.88 135 LYS A CA 1
ATOM 1084 C C . LYS A 1 135 ? 8.755 6.211 -14.669 1.00 94.88 135 LYS A C 1
ATOM 1086 O O . LYS A 1 135 ? 8.957 5.059 -15.043 1.00 94.88 135 LYS A O 1
ATOM 1091 N N . LEU A 1 136 ? 9.592 6.855 -13.853 1.00 94.56 136 LEU A N 1
ATOM 1092 C CA . LEU A 1 136 ? 10.831 6.265 -13.345 1.00 94.56 136 LEU A CA 1
ATOM 1093 C C . LEU A 1 136 ? 10.563 5.002 -12.514 1.00 94.56 136 LEU A C 1
ATOM 1095 O O . LEU A 1 136 ? 11.195 3.973 -12.741 1.00 94.56 136 LEU A O 1
ATOM 1099 N N . ASN A 1 137 ? 9.594 5.043 -11.595 1.00 94.88 137 ASN A N 1
ATOM 1100 C CA . ASN A 1 137 ? 9.208 3.872 -10.806 1.00 94.88 137 ASN A CA 1
ATOM 1101 C C . ASN A 1 137 ? 8.631 2.746 -11.672 1.00 94.88 137 ASN A C 1
ATOM 1103 O O . ASN A 1 137 ? 8.918 1.577 -11.411 1.00 94.88 137 ASN A O 1
ATOM 1107 N N . PHE A 1 138 ? 7.860 3.078 -12.709 1.00 96.69 138 PHE A N 1
ATOM 1108 C CA . PHE A 1 138 ? 7.322 2.105 -13.656 1.00 96.69 138 PHE A CA 1
ATOM 1109 C C . PHE A 1 138 ? 8.443 1.347 -14.381 1.00 96.69 138 PHE A C 1
ATOM 1111 O O . PHE A 1 138 ? 8.471 0.112 -14.347 1.00 96.69 138 PHE A O 1
ATOM 1118 N N . VAL A 1 139 ? 9.408 2.084 -14.948 1.00 95.69 139 VAL A N 1
ATOM 1119 C CA . VAL A 1 139 ? 10.613 1.526 -15.586 1.00 95.69 139 VAL A CA 1
ATOM 1120 C C . VAL A 1 139 ? 11.407 0.681 -14.585 1.00 95.69 139 VAL A C 1
A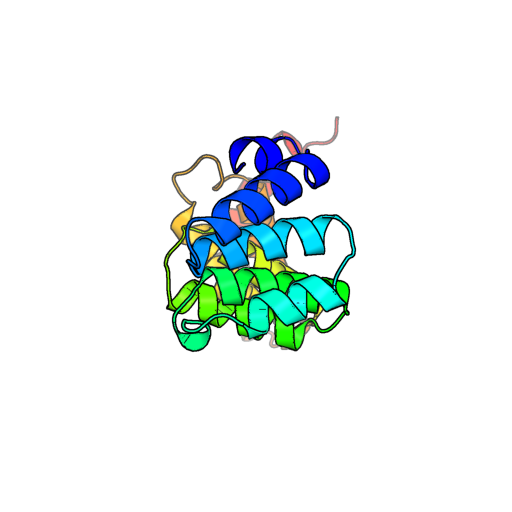TOM 1122 O O . VAL A 1 139 ? 11.719 -0.473 -14.869 1.00 95.69 139 VAL A O 1
ATOM 1125 N N . ARG A 1 140 ? 11.663 1.205 -13.378 1.00 95.44 140 ARG A N 1
ATOM 1126 C CA . ARG A 1 140 ? 12.398 0.511 -12.306 1.00 95.44 140 ARG A CA 1
ATOM 1127 C C . ARG A 1 140 ? 11.816 -0.870 -11.997 1.00 95.44 140 ARG A C 1
ATOM 1129 O O . ARG A 1 140 ? 12.564 -1.841 -11.944 1.00 95.44 140 ARG A O 1
ATOM 1136 N N . CYS A 1 141 ? 10.498 -0.979 -11.814 1.00 96.25 141 CYS A N 1
ATOM 1137 C CA . CYS A 1 141 ? 9.860 -2.266 -11.506 1.00 96.25 141 CYS A CA 1
ATOM 1138 C C . CYS A 1 141 ? 10.037 -3.280 -12.641 1.00 96.25 141 CYS A C 1
ATOM 1140 O O . CYS A 1 141 ? 10.297 -4.455 -12.393 1.00 96.25 141 CYS A O 1
ATOM 1142 N N . HIS A 1 142 ? 9.920 -2.821 -13.888 1.00 94.00 142 HIS A N 1
ATOM 1143 C CA . HIS A 1 142 ? 10.078 -3.678 -15.058 1.00 94.00 142 HIS A CA 1
ATOM 1144 C C . HIS A 1 142 ? 11.517 -4.195 -15.193 1.00 94.00 142 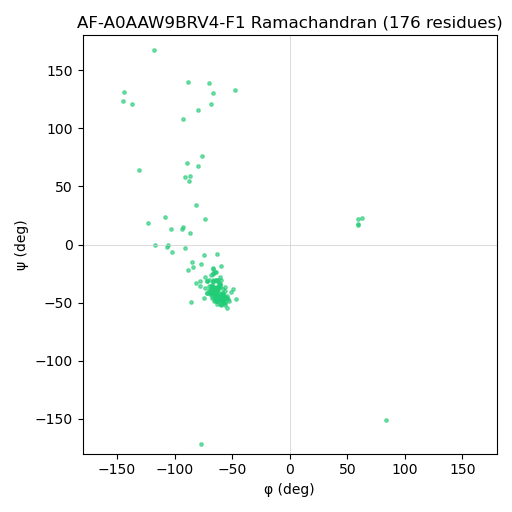HIS A C 1
ATOM 1146 O O . HIS A 1 142 ? 11.705 -5.375 -15.489 1.00 94.00 142 HIS A O 1
ATOM 1152 N N . LEU A 1 143 ? 12.516 -3.349 -14.917 1.00 92.31 143 LEU A N 1
ATOM 1153 C CA . LEU A 1 143 ? 13.927 -3.743 -14.923 1.00 92.31 143 LEU A CA 1
ATOM 1154 C C . LEU A 1 143 ? 14.246 -4.775 -13.830 1.00 92.31 143 LEU A C 1
ATOM 1156 O O . LEU A 1 143 ? 14.896 -5.774 -14.130 1.00 92.31 143 LEU A O 1
ATOM 1160 N N . TYR A 1 144 ? 13.742 -4.598 -12.602 1.00 93.62 144 TYR A N 1
ATOM 1161 C CA . TYR A 1 144 ? 13.925 -5.592 -11.532 1.00 93.62 144 TYR A CA 1
ATOM 1162 C C . TYR A 1 144 ? 13.313 -6.951 -11.884 1.00 93.62 144 TYR A C 1
ATOM 1164 O O . TYR A 1 144 ? 13.963 -7.982 -11.724 1.00 93.62 144 TYR A O 1
ATOM 1172 N N . ARG A 1 145 ? 12.094 -6.965 -12.441 1.00 92.00 145 ARG A N 1
ATOM 1173 C CA . ARG A 1 145 ? 11.472 -8.209 -12.912 1.00 92.00 145 ARG A CA 1
ATOM 1174 C C . ARG A 1 145 ? 12.315 -8.896 -13.989 1.00 92.00 145 ARG A C 1
ATOM 1176 O O . ARG A 1 145 ? 12.492 -10.108 -13.939 1.00 92.00 145 ARG A O 1
ATOM 1183 N N . ALA A 1 146 ? 12.839 -8.134 -14.950 1.00 89.81 146 ALA A N 1
ATOM 1184 C CA . ALA A 1 146 ? 13.670 -8.679 -16.022 1.00 89.81 146 ALA A CA 1
ATOM 1185 C C . ALA A 1 146 ? 14.994 -9.260 -15.512 1.00 89.81 146 ALA A C 1
ATOM 1187 O O . ALA A 1 146 ? 15.428 -10.298 -16.006 1.00 89.81 146 ALA A O 1
ATOM 1188 N N . LEU A 1 147 ? 15.607 -8.621 -14.511 1.00 87.31 147 LEU A N 1
ATOM 1189 C CA . LEU A 1 147 ? 16.827 -9.112 -13.872 1.00 87.31 147 LEU A CA 1
ATOM 1190 C C . LEU A 1 147 ? 16.611 -10.475 -13.193 1.00 87.31 147 LEU A C 1
ATOM 1192 O O . LEU A 1 147 ? 17.497 -11.322 -13.242 1.00 87.31 147 LEU A O 1
ATOM 1196 N N . ASN A 1 148 ? 15.434 -10.696 -12.597 1.00 85.44 148 ASN A N 1
ATOM 1197 C CA . ASN A 1 148 ? 15.115 -11.923 -11.860 1.00 85.44 148 ASN A CA 1
ATOM 1198 C C . ASN A 1 148 ? 14.620 -13.084 -12.744 1.00 85.44 148 ASN A C 1
ATOM 1200 O O . ASN A 1 148 ? 14.670 -14.242 -12.339 1.00 85.44 148 ASN A O 1
ATOM 1204 N N . ALA A 1 149 ? 14.148 -12.792 -13.958 1.00 80.25 149 ALA A N 1
ATOM 1205 C CA . ALA A 1 149 ? 13.720 -13.787 -14.941 1.00 80.25 149 ALA A CA 1
ATOM 1206 C C . ALA A 1 149 ? 14.365 -13.506 -16.314 1.00 80.25 149 ALA A C 1
ATOM 1208 O O . ALA A 1 149 ? 13.665 -13.172 -17.281 1.00 80.25 149 ALA A O 1
ATOM 1209 N N . PRO A 1 150 ? 15.705 -13.601 -16.417 1.00 73.56 150 PRO A N 1
ATOM 1210 C CA . PRO A 1 150 ? 16.424 -13.144 -17.593 1.00 73.56 150 PRO A CA 1
ATOM 1211 C C . PRO A 1 150 ? 16.115 -14.031 -18.801 1.00 73.56 150 PRO A C 1
ATOM 1213 O O . PRO A 1 150 ? 16.388 -15.230 -18.820 1.00 73.56 150 PRO A O 1
ATOM 1216 N N . SER A 1 151 ? 15.577 -13.421 -19.855 1.00 78.06 151 SER A N 1
ATOM 1217 C CA . SER A 1 151 ? 15.552 -14.014 -21.192 1.00 78.06 151 SER A CA 1
ATOM 1218 C C . SER A 1 151 ? 15.749 -12.929 -22.248 1.00 78.06 151 SER A C 1
ATOM 1220 O O . SER A 1 151 ? 15.075 -11.898 -22.224 1.00 78.06 151 SER A O 1
ATOM 1222 N N . ASN A 1 152 ? 16.669 -13.165 -23.191 1.00 65.38 152 ASN A N 1
ATOM 1223 C CA . ASN A 1 152 ? 17.069 -12.167 -24.195 1.00 65.38 152 ASN A CA 1
ATOM 1224 C C . ASN A 1 152 ? 15.874 -11.652 -25.016 1.00 65.38 152 ASN A C 1
ATOM 1226 O O . ASN A 1 152 ? 15.745 -10.455 -25.244 1.00 65.38 152 ASN A O 1
ATOM 1230 N N . GLN A 1 153 ? 14.949 -12.541 -25.392 1.00 69.88 153 GLN A N 1
ATOM 1231 C CA . GLN A 1 153 ? 13.749 -12.167 -26.145 1.00 69.88 153 GLN A CA 1
ATOM 1232 C C . GLN A 1 153 ? 12.773 -11.300 -25.328 1.00 69.88 153 GLN A C 1
ATOM 1234 O O . GLN A 1 153 ? 12.117 -10.420 -25.885 1.00 69.88 153 GLN A O 1
ATOM 1239 N N . CYS A 1 154 ? 12.658 -11.539 -24.018 1.00 70.88 154 CYS A N 1
ATOM 1240 C CA . CYS A 1 154 ? 11.804 -10.743 -23.136 1.00 70.88 154 CYS A CA 1
ATOM 1241 C C . CYS A 1 154 ? 12.419 -9.365 -22.873 1.00 70.88 154 CYS A C 1
ATOM 1243 O O . CYS A 1 154 ? 11.698 -8.372 -22.852 1.00 70.88 154 CYS A O 1
ATOM 1245 N N . PHE A 1 155 ? 13.745 -9.297 -22.736 1.00 78.38 155 PHE A N 1
ATOM 1246 C CA . PHE A 1 155 ? 14.463 -8.058 -22.456 1.00 78.38 155 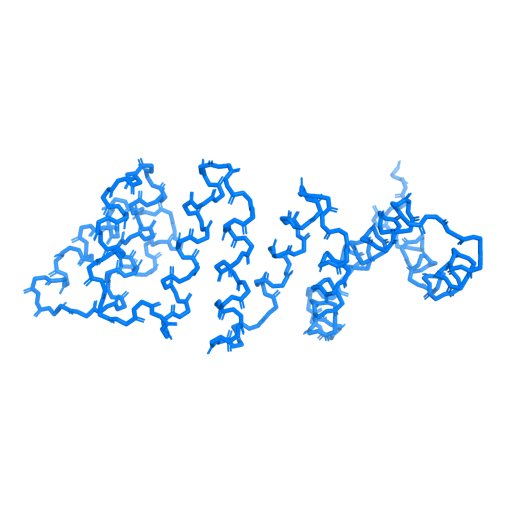PHE A CA 1
ATOM 1247 C C . PHE A 1 155 ? 14.374 -7.040 -23.603 1.00 78.38 155 PHE A C 1
ATOM 1249 O O . PHE A 1 155 ? 14.036 -5.888 -23.354 1.00 78.38 155 PHE A O 1
ATOM 1256 N N . GLU A 1 156 ? 14.581 -7.455 -24.856 1.00 80.88 156 GLU A N 1
ATOM 1257 C CA . GLU A 1 156 ? 14.476 -6.543 -26.011 1.00 80.88 156 GLU A CA 1
ATOM 1258 C C . GLU A 1 156 ? 13.052 -5.999 -26.194 1.00 80.88 156 GLU A C 1
ATOM 1260 O O . GLU A 1 156 ? 12.844 -4.798 -26.373 1.00 80.88 156 GLU A O 1
ATOM 1265 N N . ASN A 1 157 ? 12.045 -6.869 -26.067 1.00 84.38 157 ASN A N 1
ATOM 1266 C CA . ASN A 1 157 ? 10.639 -6.464 -26.130 1.00 84.38 157 ASN A CA 1
ATOM 1267 C C . ASN A 1 157 ? 10.279 -5.493 -24.994 1.00 84.38 157 ASN A C 1
ATOM 1269 O O . ASN A 1 157 ? 9.527 -4.537 -25.196 1.00 84.38 157 ASN A O 1
ATOM 1273 N N . LEU A 1 158 ? 10.823 -5.734 -23.799 1.00 87.44 158 LEU A N 1
ATOM 1274 C CA . LEU A 1 158 ? 10.654 -4.863 -22.646 1.00 87.44 158 LEU A CA 1
ATOM 1275 C C . LEU A 1 158 ? 11.270 -3.485 -22.899 1.00 87.44 158 LEU A C 1
ATOM 1277 O O . LEU A 1 158 ? 10.589 -2.479 -22.716 1.00 87.44 158 LEU A O 1
ATOM 1281 N N . LEU A 1 159 ? 12.529 -3.433 -23.340 1.00 85.44 159 LEU A N 1
ATOM 1282 C CA . LEU A 1 159 ? 13.216 -2.181 -23.649 1.00 85.44 159 LEU A CA 1
ATOM 1283 C C . LEU A 1 159 ? 12.485 -1.394 -24.732 1.00 85.44 159 LEU A C 1
ATOM 1285 O O . LEU A 1 159 ? 12.254 -0.200 -24.557 1.00 85.44 159 LEU A O 1
ATOM 1289 N N . PHE A 1 160 ? 12.042 -2.057 -25.803 1.00 89.00 160 PHE A N 1
ATOM 1290 C CA . PHE A 1 160 ? 11.264 -1.413 -26.857 1.00 89.00 160 PHE A CA 1
ATOM 1291 C C . PHE A 1 160 ? 10.017 -0.708 -26.301 1.00 89.00 160 PHE A C 1
ATOM 1293 O O . PHE A 1 160 ? 9.753 0.443 -26.647 1.00 89.00 160 PHE A O 1
ATOM 1300 N N . GLY A 1 161 ? 9.286 -1.365 -25.394 1.00 89.69 161 GLY A N 1
ATOM 1301 C CA . GLY A 1 161 ? 8.106 -0.783 -24.749 1.00 89.69 161 GLY A CA 1
ATOM 1302 C C . GLY A 1 161 ? 8.418 0.342 -23.754 1.00 89.69 161 GLY A C 1
ATOM 1303 O O . GLY A 1 161 ? 7.610 1.255 -23.598 1.00 89.69 161 GLY A O 1
ATOM 1304 N N . LEU A 1 162 ? 9.577 0.306 -23.089 1.00 93.31 162 LEU A N 1
ATOM 1305 C CA . LEU A 1 162 ? 9.972 1.307 -22.090 1.00 93.31 162 LEU A CA 1
ATOM 1306 C C . LEU A 1 162 ? 10.699 2.520 -22.688 1.00 93.31 162 LEU A C 1
ATOM 1308 O O . LEU A 1 162 ? 10.687 3.582 -22.069 1.00 93.31 162 LEU A O 1
ATOM 1312 N N . ASN A 1 163 ? 11.296 2.400 -23.877 1.00 93.00 163 ASN A N 1
ATOM 1313 C CA . ASN A 1 163 ? 12.085 3.457 -24.520 1.00 93.00 163 ASN A CA 1
ATOM 1314 C C . ASN A 1 163 ? 11.382 4.824 -24.614 1.00 93.00 163 ASN A C 1
ATOM 1316 O O . ASN A 1 163 ? 12.042 5.829 -24.346 1.00 93.00 163 ASN A O 1
ATOM 1320 N N . PRO A 1 164 ? 10.073 4.922 -24.929 1.00 93.19 164 PRO A N 1
ATOM 1321 C CA . PRO A 1 164 ? 9.377 6.207 -24.900 1.00 93.19 164 PRO A CA 1
ATOM 1322 C C . PRO A 1 164 ? 9.415 6.863 -23.513 1.00 93.19 164 PRO A C 1
ATOM 1324 O O . PRO A 1 164 ? 9.766 8.036 -23.396 1.00 93.19 164 PRO A O 1
ATOM 1327 N N . LEU A 1 165 ? 9.140 6.090 -22.455 1.00 92.88 165 LEU A N 1
ATOM 1328 C CA . LEU A 1 165 ? 9.186 6.574 -21.072 1.00 92.88 165 LEU A CA 1
ATOM 1329 C C . LEU A 1 165 ? 10.613 6.948 -20.657 1.00 92.88 165 LEU A C 1
ATOM 1331 O O . LEU A 1 165 ? 10.808 7.983 -20.026 1.00 92.88 165 LEU A O 1
ATOM 1335 N N . ILE A 1 166 ? 11.608 6.142 -21.036 1.00 92.94 166 ILE A N 1
ATOM 1336 C CA . ILE A 1 166 ? 13.027 6.423 -20.774 1.00 92.94 166 ILE A CA 1
ATOM 1337 C C . ILE A 1 166 ? 13.434 7.746 -21.437 1.00 92.94 166 ILE A C 1
ATOM 1339 O O . ILE A 1 166 ? 13.969 8.624 -20.765 1.00 92.94 166 ILE A O 1
ATOM 1343 N N . GLY A 1 167 ? 13.092 7.949 -22.711 1.00 92.81 167 GLY A N 1
ATOM 1344 C CA . GLY A 1 167 ? 13.412 9.183 -23.429 1.00 92.81 167 GLY A CA 1
ATOM 1345 C C . GLY A 1 167 ? 12.729 10.430 -22.851 1.00 92.81 167 GLY A C 1
ATOM 1346 O O . GLY A 1 167 ? 13.279 11.530 -22.921 1.00 92.81 167 GLY A O 1
ATOM 1347 N N . GLU A 1 168 ? 11.539 10.294 -22.263 1.00 92.56 168 GLU A N 1
ATOM 1348 C CA . GLU A 1 168 ? 10.894 11.383 -21.520 1.00 92.56 168 GLU A CA 1
ATOM 1349 C C . GLU A 1 168 ? 11.610 11.698 -20.200 1.00 92.56 168 GLU A C 1
ATOM 1351 O O . GLU A 1 168 ? 11.786 12.874 -19.870 1.00 92.56 168 GLU A O 1
ATOM 1356 N N . ILE A 1 169 ? 12.045 10.666 -19.466 1.00 92.12 169 ILE A N 1
ATOM 1357 C CA . ILE A 1 169 ? 12.845 10.798 -18.238 1.00 92.12 169 ILE A CA 1
ATOM 1358 C C . ILE A 1 169 ? 14.153 11.534 -18.537 1.00 92.12 169 ILE A C 1
ATOM 1360 O O . ILE A 1 169 ? 14.454 12.521 -17.871 1.00 92.12 169 ILE A O 1
ATOM 1364 N N . GLU A 1 170 ? 14.883 11.130 -19.576 1.00 90.88 170 GLU A N 1
ATOM 1365 C CA . GLU A 1 170 ? 16.159 11.743 -19.975 1.00 90.88 170 GLU A CA 1
ATOM 1366 C C . GLU A 1 170 ? 16.033 13.229 -20.343 1.00 90.88 170 GLU A C 1
ATOM 1368 O O . GLU A 1 170 ? 16.916 14.041 -20.057 1.00 90.88 170 GLU A O 1
ATOM 1373 N N . LYS A 1 171 ? 14.929 13.620 -20.987 1.00 91.75 171 LYS A N 1
ATOM 1374 C CA . LYS A 1 171 ? 14.708 15.011 -21.412 1.00 91.75 171 LYS A CA 1
ATOM 1375 C C . LYS A 1 171 ? 14.286 15.924 -20.263 1.00 91.75 171 LYS A C 1
ATOM 1377 O O . LYS A 1 171 ? 14.360 17.148 -20.423 1.00 91.75 171 LYS A O 1
ATOM 1382 N N . ASN A 1 172 ? 13.845 15.362 -19.138 1.00 90.94 172 ASN A N 1
ATOM 1383 C CA . ASN A 1 172 ? 13.315 16.123 -18.018 1.00 90.94 172 ASN A CA 1
ATOM 1384 C C . ASN A 1 172 ? 14.407 16.976 -17.351 1.00 90.94 172 ASN A C 1
ATOM 1386 O O . ASN A 1 172 ? 15.485 16.492 -17.012 1.00 90.94 172 ASN A O 1
ATOM 1390 N N . SER A 1 173 ? 14.120 18.262 -17.143 1.00 87.69 173 SER A N 1
ATOM 1391 C CA . SER A 1 173 ? 15.072 19.219 -16.571 1.00 87.69 173 SER A CA 1
ATOM 1392 C C . SER A 1 173 ? 15.487 18.895 -15.137 1.00 87.69 173 SER A C 1
ATOM 1394 O O . SER A 1 173 ? 16.576 19.290 -14.745 1.00 87.69 173 SER A O 1
ATOM 1396 N N . GLN A 1 174 ? 14.677 18.152 -14.374 1.00 84.50 174 GLN A N 1
ATOM 1397 C CA . GLN A 1 174 ? 15.019 17.743 -13.006 1.00 84.50 174 GLN A CA 1
ATOM 1398 C C . GLN A 1 174 ? 16.199 16.762 -12.943 1.00 84.50 174 GLN A C 1
ATOM 1400 O O . GLN A 1 174 ? 16.833 16.656 -11.897 1.00 84.50 174 GLN A O 1
ATOM 1405 N N . PHE A 1 175 ? 16.499 16.058 -14.041 1.00 80.44 175 PHE A N 1
ATOM 1406 C CA . PHE A 1 175 ? 17.612 15.103 -14.126 1.00 80.44 175 PHE A CA 1
ATOM 1407 C C . PHE A 1 175 ? 18.803 15.626 -14.933 1.00 80.44 175 PHE A C 1
ATOM 1409 O O . PHE A 1 175 ? 19.816 14.939 -15.057 1.00 80.44 175 PHE A O 1
ATOM 1416 N N . LYS A 1 176 ? 18.719 16.850 -15.464 1.00 77.25 176 LYS A N 1
ATOM 1417 C CA . LYS A 1 176 ? 19.881 17.529 -16.035 1.00 77.25 176 LYS A CA 1
ATOM 1418 C C . LYS A 1 176 ? 20.671 18.106 -14.867 1.00 77.25 176 LYS A C 1
ATOM 1420 O O . LYS A 1 176 ? 20.137 18.926 -14.126 1.00 77.25 176 LYS A O 1
ATOM 1425 N N . ALA A 1 177 ? 21.893 17.610 -14.676 1.00 63.59 177 ALA A N 1
ATOM 1426 C CA . ALA A 1 177 ? 22.79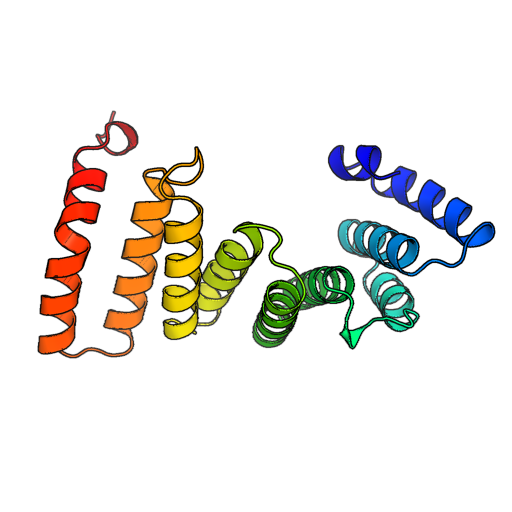4 18.077 -13.627 1.00 63.59 177 ALA A CA 1
ATOM 1427 C C . ALA A 1 177 ? 22.847 19.615 -13.616 1.00 63.59 177 ALA A C 1
ATOM 1429 O O . ALA A 1 177 ? 22.946 20.229 -14.683 1.00 63.59 177 ALA A O 1
ATOM 1430 N N . GLN A 1 178 ? 22.719 20.200 -12.420 1.00 56.50 178 GLN A N 1
ATOM 1431 C CA . GLN A 1 178 ? 23.031 21.612 -12.185 1.00 56.50 178 GLN A CA 1
ATOM 1432 C C . GLN A 1 178 ? 24.517 21.870 -12.422 1.00 56.50 178 GLN A C 1
ATOM 1434 O O . GLN A 1 178 ? 25.325 20.990 -12.043 1.00 56.50 178 GLN A O 1
#

Radius of gyration: 19.75 Å; Cα contacts (8 Å, |Δi|>4): 194; chains: 1; bounding box: 44×36×52 Å

Foldseek 3Di:
DVVCVVVVVLVVLLVVLVVVCVVPVDLVSLLSNLVSCLSVVVNVVSVVSLVPDPCCQLDLSSLQSQLSSCVVVVVLVSNLVSLVSSCVNDVPALPSLVVNLVSCVVVLVLVSNLVSLVVNCVRDCPHPSNDLVSLVSNLVSLVSVCVVVPDPVSVVVSCVVSVVSVVVNVPDPVPPDD

pLDDT: mean 92.85, std 6.77, range [56.5, 98.12]

Nearest PDB structures (foldseek):
  5xi8-assembly1_A  TM=6.734E-01  e=6.638E-03  Escherichia coli K-12
  4xnh-assembly1_A  TM=7.945E-01  e=5.884E-02  Saccharomyces cerevisiae
  8bbe-assembly1_D  TM=4.964E-01  e=6.331E-03  Homo sapiens
  3urz-assembly1_A  TM=5.411E-01  e=1.418E-02  Bacteroides ovatus ATCC 8483
  7rqf-assembly1_A  TM=5.346E-01  e=3.029E-02  Pseudomonas aeruginosa PAO1

Solvent-accessible surface area (backbone atoms only — not comparable to full-atom values): 9579 Å² total; per-residue (Å²): 81,70,72,32,48,79,69,69,37,30,72,64,19,33,58,46,35,59,52,47,48,75,78,47,87,47,57,72,50,38,44,56,35,22,49,35,25,48,81,66,72,37,51,70,61,19,48,55,43,54,72,67,40,88,53,50,93,76,34,34,62,49,22,45,51,54,15,54,52,23,50,77,68,70,37,54,72,58,14,46,54,26,43,55,51,16,53,74,65,41,84,80,71,44,61,66,30,48,52,45,17,54,54,20,54,7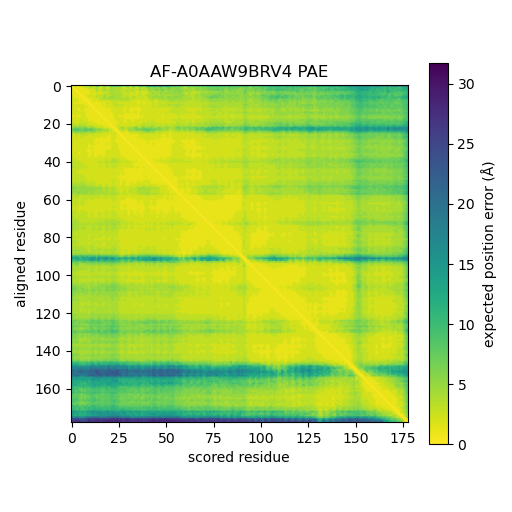8,68,68,37,29,69,55,13,37,56,24,34,49,53,26,46,68,74,17,60,92,43,94,71,40,40,67,68,49,52,50,52,44,53,50,31,50,52,54,34,42,70,77,60,73,43,73,76,58,50,55,57,48,48,65,72,41,45,66,58,51,55,54,51,70,68,33,70,92,72,51,81,129

Secondary structure (DSSP, 8-state):
-HHHHHTT-HHHHHHHHHHHHHH---HHHHHHHHHHHHTTT-HHHHHHHHHT-S-TTT-HHHHHHHHHHHHHTT-HHHHHHHHHHHHHH----SHHHHHHHHHHHHTT-HHHHHHHHHHHHHHHTTSTTSSHHHHHHHHHHHHHHHHHS--HHHHHHHHHHHHHHHHHHHH-GGGS--

Sequence (178 aa):
AHAMVQNKQFSSARSEYEKLLKEDNFDWIKTALANTLIETDNLEKAQEVLESLSSKKENPYYHDEMSNMAVLSEDIPKAIKHLKQSTMLLDAGSERELVITNLSLASESYDDAVTYIKRYYEKNENTFRGGIFTKLNFVRCHLYRALNAPSNQCFENLLFGLNPLIGEIEKNSQFKAQ